Protein AF-A0AA41YXD6-F1 (afdb_monomer_lite)

Secondary structure (DSSP, 8-state):
-PPPPEE-SS-EEEE-S---EEEEEEEEEEETT--SS--S---TT--EEEEEEEEEEEEEEEEEEETTEEEEEEEEEETT----SEEEEEEPPP--S--TTGGGT-SHHHHHHIIIIIIHHHHHHHHH-S-EEEEEE--GGGGSTTSSTTSSSHHHHHHHHHHHHHHHHHT-HHHHHTT------TT---EEEEEE-GGGHHHHHHHHHHHGGGS-EEEEEETTTTTS-TT---SSTT----PPPPP--TTSEEEEEESSPPHHHHGGGS----TT--------SEEEE--HHHHHTT---TTS---HHHHHHHHHHHHHHHH----

Foldseek 3Di:
DDDDWDDDDFKTKDWDDDFDKDKDKAKFWDFPDDPQDDDDPDDPPGAIFIDIFIFIWTWTWMFMDGPNDTWIKIKTAAPPQQDLLEAEEEQEAADPDDCPCVNVCDDDPSVVCCVQPVVLLSSLCNRLHRHMYMYTDDHPQVLDLCPDQCSPPNLLSVLVVSLVVLVVCLPDVVSVVVDDRRDRDRSSHQAYAYEYADLSLSVQVSSCVRCVVVLRYAEYEYLAQPVQDPPDDAPDVPDDDNRDHRADHPNYQYEYEHQDPDVVVVCVPPDDPPPPPPDPRPPHPDYHHDHLVSCVNRPPDPPDPPPSRSVSSSHVSNNVSNHDPPD

Organism: NCBI:txid2949735

Structure (mmCIF, N/CA/C/O backbone):
data_AF-A0AA41YXD6-F1
#
_entry.id   AF-A0AA41YXD6-F1
#
loop_
_atom_site.group_PDB
_atom_site.id
_atom_site.type_symbol
_atom_site.label_atom_id
_atom_site.label_alt_id
_atom_site.label_comp_id
_atom_site.label_asym_id
_atom_site.label_entity_id
_atom_site.label_seq_id
_atom_site.pdbx_PDB_ins_code
_atom_site.Cartn_x
_atom_site.Cartn_y
_atom_site.Cartn_z
_atom_site.occupancy
_atom_site.B_iso_or_equiv
_atom_site.auth_seq_id
_atom_site.auth_comp_id
_atom_site.auth_asym_id
_atom_site.auth_atom_id
_atom_site.pdbx_PDB_model_num
ATOM 1 N N . MET A 1 1 ? -21.530 21.149 9.374 1.00 40.28 1 MET A N 1
ATOM 2 C CA . MET A 1 1 ? -21.467 20.020 10.323 1.00 40.28 1 MET A CA 1
ATOM 3 C C . MET A 1 1 ? -20.399 19.075 9.805 1.00 40.28 1 MET A C 1
ATOM 5 O O . MET A 1 1 ? -20.535 18.622 8.678 1.00 40.28 1 MET A O 1
ATOM 9 N N . GLY A 1 2 ? -19.282 18.912 10.521 1.00 53.84 2 GLY A N 1
ATOM 10 C CA . GLY A 1 2 ? -18.242 17.966 10.100 1.00 53.84 2 GLY A CA 1
ATOM 11 C C . GLY A 1 2 ? -18.781 16.546 10.223 1.00 53.84 2 GLY A C 1
ATOM 12 O O . GLY A 1 2 ? -19.492 16.273 11.184 1.00 53.84 2 GLY A O 1
ATOM 13 N N . ALA A 1 3 ? -18.495 15.675 9.254 1.00 73.81 3 ALA A N 1
ATOM 14 C CA . ALA A 1 3 ? -18.906 14.277 9.347 1.00 73.81 3 ALA A CA 1
ATOM 15 C C . ALA A 1 3 ? -18.381 13.663 10.660 1.00 73.81 3 ALA A C 1
ATOM 17 O O . ALA A 1 3 ? -17.253 13.962 11.076 1.00 73.81 3 ALA A O 1
ATOM 18 N N . GLU A 1 4 ? -19.218 12.866 11.322 1.00 89.06 4 GLU A N 1
ATOM 19 C CA . GLU A 1 4 ? -18.860 12.137 12.539 1.00 89.06 4 GLU A CA 1
ATOM 20 C C . GLU A 1 4 ? -17.881 10.999 12.219 1.00 89.06 4 GLU A C 1
ATOM 22 O O . GLU A 1 4 ? -17.819 10.509 11.086 1.00 89.06 4 GLU A O 1
ATOM 27 N N . PHE A 1 5 ? -17.092 10.596 13.215 1.00 94.00 5 PHE A N 1
ATOM 28 C CA . PHE A 1 5 ? -16.240 9.418 13.098 1.00 94.00 5 PHE A CA 1
ATOM 29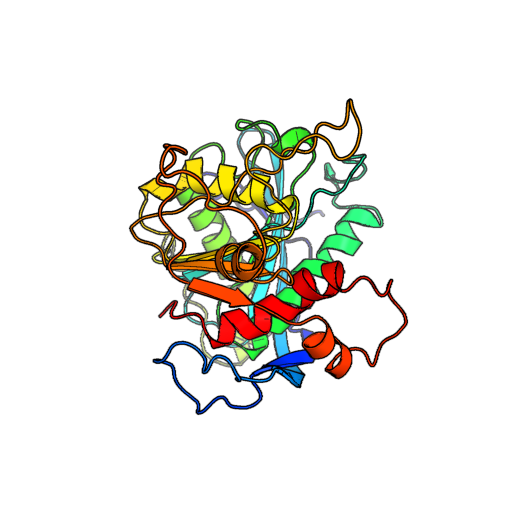 C C . PHE A 1 5 ? -17.095 8.150 13.119 1.00 94.00 5 PHE A C 1
ATOM 31 O O . PHE A 1 5 ? -18.044 8.029 13.888 1.00 94.00 5 PHE A O 1
ATOM 38 N N . THR A 1 6 ? -16.744 7.198 12.261 1.00 93.62 6 THR A N 1
ATOM 39 C CA . THR A 1 6 ? -17.270 5.836 12.306 1.00 93.62 6 THR A CA 1
ATOM 40 C C . THR A 1 6 ? -16.322 4.979 13.136 1.00 93.62 6 THR A C 1
ATOM 42 O O . THR A 1 6 ? -15.148 4.844 12.793 1.00 93.62 6 THR A O 1
ATOM 45 N N . GLU A 1 7 ? -16.834 4.396 14.215 1.00 95.44 7 GLU A N 1
ATOM 46 C CA . GLU A 1 7 ? -16.084 3.513 15.112 1.00 95.44 7 GLU A CA 1
ATOM 47 C C . GLU A 1 7 ? -15.967 2.093 14.529 1.00 95.44 7 GLU A C 1
ATOM 49 O O . GLU A 1 7 ? -16.954 1.516 14.057 1.00 95.44 7 GLU A O 1
ATOM 54 N N . LEU A 1 8 ? -14.760 1.523 14.570 1.00 93.94 8 LEU A N 1
ATOM 55 C CA . LEU A 1 8 ? -14.461 0.120 14.265 1.00 93.94 8 LEU A CA 1
ATOM 56 C C . LEU A 1 8 ? -13.868 -0.562 15.512 1.00 93.94 8 LEU A C 1
ATOM 58 O O . LEU A 1 8 ? -14.134 -0.129 16.629 1.00 93.94 8 LEU A O 1
ATOM 62 N N . GLU A 1 9 ? -13.153 -1.681 15.370 1.00 91.81 9 GLU A N 1
ATOM 63 C CA . GLU A 1 9 ? -12.659 -2.417 16.542 1.00 91.81 9 GLU A CA 1
ATOM 64 C C . GLU A 1 9 ? -11.466 -1.723 17.195 1.00 91.81 9 GLU A C 1
ATOM 66 O O . GLU A 1 9 ? -11.443 -1.555 18.413 1.00 91.81 9 GLU A O 1
ATOM 71 N N . VAL A 1 10 ? -10.456 -1.378 16.397 1.00 94.50 10 VAL A N 1
ATOM 72 C CA . VAL A 1 10 ? -9.172 -0.866 16.901 1.00 94.50 10 VAL A CA 1
ATOM 73 C C .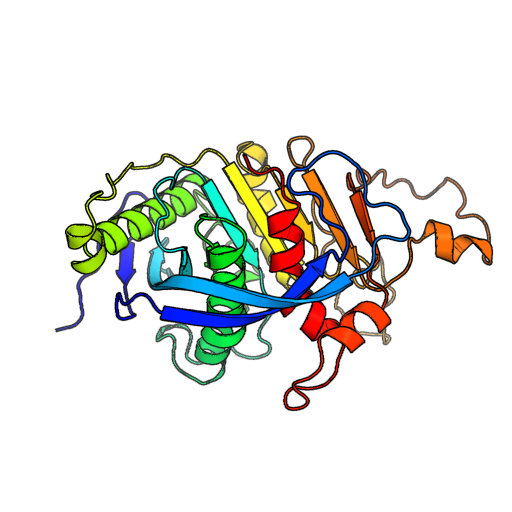 VAL A 1 10 ? -8.898 0.573 16.480 1.00 94.50 10 VAL A C 1
ATOM 75 O O . VAL A 1 10 ? -7.875 1.144 16.861 1.00 94.50 10 VAL A O 1
ATOM 78 N N . LEU A 1 11 ? -9.784 1.159 15.676 1.00 96.00 11 LEU A N 1
ATOM 79 C CA . LEU A 1 11 ? -9.705 2.544 15.234 1.00 96.00 11 LEU A CA 1
ATOM 80 C C . LEU A 1 11 ? -11.092 3.132 14.996 1.00 96.00 11 LEU A C 1
ATOM 82 O O . LEU A 1 11 ? -12.063 2.403 14.802 1.00 96.00 11 LEU A O 1
ATOM 86 N N . SER A 1 12 ? -11.155 4.453 14.903 1.00 96.12 12 SER A N 1
ATOM 87 C CA . SER A 1 12 ? -12.268 5.145 14.265 1.00 96.12 12 SER A CA 1
ATOM 88 C C . SER A 1 12 ? -11.784 5.916 13.052 1.00 96.12 12 SER A C 1
ATOM 90 O O . SER A 1 12 ? -10.609 6.283 12.961 1.00 96.12 12 SER A O 1
ATOM 92 N N . TYR A 1 13 ? -12.664 6.118 12.075 1.00 97.00 13 TYR A N 1
ATOM 93 C CA . TYR A 1 13 ? -12.282 6.780 10.837 1.00 97.00 13 TYR A CA 1
ATOM 94 C C . TYR A 1 13 ? -13.314 7.780 10.333 1.00 97.00 13 TYR A C 1
ATOM 96 O O . TYR A 1 13 ? -14.504 7.708 10.639 1.00 97.00 13 TYR A O 1
ATOM 104 N N . ARG A 1 14 ? -12.839 8.699 9.497 1.00 95.19 14 ARG A N 1
ATOM 105 C CA . ARG A 1 14 ? -13.666 9.611 8.720 1.00 95.19 14 ARG A CA 1
ATOM 106 C C . ARG A 1 14 ? -13.096 9.776 7.319 1.00 95.19 14 ARG A C 1
ATOM 108 O O . ARG A 1 14 ? -11.907 10.023 7.141 1.00 95.19 14 ARG A O 1
ATOM 115 N N . GLN A 1 15 ? -13.957 9.674 6.317 1.00 94.12 15 GLN A N 1
ATOM 116 C CA . GLN A 1 15 ? -13.597 9.907 4.923 1.00 94.12 15 GLN A CA 1
ATOM 117 C C . GLN A 1 15 ? -13.546 11.435 4.649 1.00 94.12 15 GLN A C 1
ATOM 119 O O . GLN A 1 15 ? -14.391 12.178 5.150 1.00 94.12 15 GLN A O 1
ATOM 124 N N . GLN A 1 16 ? -12.540 11.922 3.901 1.00 91.62 16 GLN A N 1
ATOM 125 C CA . GLN A 1 16 ? -12.319 13.349 3.586 1.00 91.62 16 GLN A CA 1
ATOM 126 C C . GLN A 1 16 ? -12.243 13.745 2.087 1.00 91.62 16 GLN A C 1
ATOM 128 O O . GLN A 1 16 ? -11.855 14.876 1.788 1.00 91.62 16 GLN A O 1
ATOM 133 N N . LEU A 1 17 ? -12.559 12.858 1.142 1.00 88.00 17 LEU A N 1
ATOM 134 C CA . LEU A 1 17 ? -12.602 13.124 -0.305 1.00 88.00 17 LEU A CA 1
ATOM 135 C C . LEU A 1 17 ? -13.967 12.772 -0.923 1.00 88.00 17 LEU A C 1
ATOM 137 O O . LEU A 1 17 ? -14.599 11.808 -0.510 1.00 88.00 17 LEU A O 1
ATOM 141 N N . PRO A 1 18 ? -14.411 13.465 -1.977 1.00 83.94 18 PRO A N 1
ATOM 142 C CA . PRO A 1 18 ? -15.583 13.029 -2.730 1.00 83.94 18 PRO A CA 1
ATOM 143 C C . PRO A 1 18 ? -15.431 11.603 -3.292 1.00 83.94 18 PRO A C 1
ATOM 145 O O . PRO A 1 18 ? -14.350 11.223 -3.741 1.00 83.94 18 PRO A O 1
ATOM 148 N N . LEU A 1 19 ? -16.521 10.831 -3.296 1.00 82.62 19 LEU A N 1
ATOM 149 C CA . LEU A 1 19 ? -16.573 9.482 -3.866 1.00 82.62 19 LEU A CA 1
ATOM 150 C C . LEU A 1 19 ? -16.970 9.559 -5.342 1.00 82.62 19 LEU A C 1
ATOM 152 O O . LEU A 1 19 ? -18.135 9.393 -5.685 1.00 82.62 19 LEU A O 1
ATOM 156 N N . PHE A 1 20 ? -16.004 9.858 -6.208 1.00 81.00 20 PHE A N 1
ATOM 157 C CA . PHE A 1 20 ? -16.211 9.821 -7.654 1.00 81.00 20 PHE A CA 1
ATOM 158 C C . PHE A 1 20 ? -15.123 8.980 -8.319 1.00 81.00 20 PHE A C 1
ATOM 160 O O . PHE A 1 20 ? -13.941 9.176 -8.010 1.00 81.00 20 PHE A O 1
ATOM 167 N N . PRO A 1 21 ? -15.488 8.064 -9.236 1.00 80.88 21 PRO A N 1
ATOM 168 C CA . PRO A 1 21 ? -14.513 7.419 -10.094 1.00 80.88 21 PRO A CA 1
ATOM 169 C C . PRO A 1 21 ? -13.777 8.470 -10.925 1.00 80.88 21 PRO A C 1
ATOM 171 O O . PRO A 1 21 ? -14.380 9.243 -11.670 1.00 80.88 21 PRO A O 1
ATOM 174 N N . GLU A 1 22 ? -12.458 8.492 -10.803 1.00 84.12 22 GLU A N 1
ATOM 175 C CA . GLU A 1 22 ? -11.597 9.274 -11.677 1.00 84.12 22 GLU A CA 1
ATOM 176 C C . GLU A 1 22 ? -11.077 8.355 -12.787 1.00 84.12 22 GLU A C 1
ATOM 178 O O . GLU A 1 22 ? -10.590 7.255 -12.516 1.00 84.12 22 GLU A O 1
ATOM 183 N N . ILE A 1 23 ? -11.200 8.798 -14.041 1.00 84.19 23 ILE A N 1
ATOM 184 C CA . ILE A 1 23 ? -10.643 8.107 -15.207 1.00 84.19 23 ILE A CA 1
ATOM 185 C C . ILE A 1 23 ? -9.234 8.637 -15.437 1.00 84.19 23 ILE A C 1
ATOM 187 O O . ILE A 1 23 ? -9.012 9.847 -15.508 1.00 84.19 23 ILE A O 1
ATOM 191 N N . PHE A 1 24 ? -8.284 7.725 -15.598 1.00 81.56 24 PHE A N 1
ATOM 192 C CA . PHE A 1 24 ? -6.885 8.055 -15.789 1.00 81.56 24 PHE A CA 1
ATOM 193 C C . PHE A 1 24 ? -6.364 7.521 -17.105 1.00 81.56 24 PHE A C 1
ATOM 195 O O . PHE A 1 24 ? -6.663 6.402 -17.521 1.00 81.56 24 PHE A O 1
ATOM 202 N N . ASN A 1 25 ? -5.501 8.332 -17.699 1.00 79.38 25 ASN A N 1
ATOM 203 C CA . ASN A 1 25 ? -4.620 7.957 -18.779 1.00 79.38 25 ASN A CA 1
ATOM 204 C C . ASN A 1 25 ? -3.232 8.490 -18.417 1.00 79.38 25 ASN A C 1
ATOM 206 O O . ASN A 1 25 ? -3.081 9.689 -18.178 1.00 79.38 25 ASN A O 1
ATOM 210 N N . PHE A 1 26 ? -2.242 7.612 -18.293 1.00 72.12 26 PHE A N 1
ATOM 211 C CA . PHE A 1 26 ? -0.887 8.032 -17.951 1.00 72.12 26 PHE A CA 1
ATOM 212 C C . PHE A 1 26 ? 0.160 7.167 -18.650 1.00 72.12 26 PHE A C 1
ATOM 214 O O . PHE A 1 26 ? -0.104 6.051 -19.105 1.00 72.12 26 PHE A O 1
ATOM 221 N N . GLN A 1 27 ? 1.366 7.720 -18.748 1.00 72.19 27 GLN A N 1
ATOM 222 C CA . GLN A 1 27 ? 2.507 7.029 -19.331 1.00 72.19 27 GLN A CA 1
ATOM 223 C C . GLN A 1 27 ? 2.980 5.924 -18.390 1.00 72.19 27 GLN A C 1
ATOM 225 O O . GLN A 1 27 ? 3.289 6.175 -17.226 1.00 72.19 27 GLN A O 1
ATOM 230 N N . ALA A 1 28 ? 3.055 4.705 -18.905 1.00 68.06 28 ALA A N 1
ATOM 231 C CA . ALA A 1 28 ? 3.474 3.540 -18.149 1.00 68.06 28 ALA A CA 1
ATOM 232 C C . ALA A 1 28 ? 4.648 2.838 -18.820 1.00 68.06 28 ALA A C 1
ATOM 234 O O . ALA A 1 28 ? 4.895 2.971 -20.022 1.00 68.06 28 ALA A O 1
ATOM 235 N N . VAL A 1 29 ? 5.348 2.044 -18.013 1.00 66.31 29 VAL A N 1
ATOM 236 C CA . VAL A 1 29 ? 6.321 1.083 -18.512 1.00 66.31 29 VAL A CA 1
ATOM 237 C C . VAL A 1 29 ? 5.625 -0.251 -18.715 1.00 66.31 29 VAL A C 1
ATOM 239 O O . VAL A 1 29 ? 5.171 -0.896 -17.765 1.00 66.31 29 VAL A O 1
ATOM 242 N N . LEU A 1 30 ? 5.548 -0.668 -19.972 1.00 65.56 30 LEU A N 1
ATOM 243 C CA . LEU A 1 30 ? 5.007 -1.958 -20.365 1.00 65.56 30 LEU A CA 1
ATOM 244 C C . LEU A 1 30 ? 6.174 -2.871 -20.736 1.00 65.56 30 LEU A C 1
ATOM 246 O O . LEU A 1 30 ? 7.097 -2.431 -21.430 1.00 65.56 30 LEU A O 1
ATOM 250 N N . PRO A 1 31 ? 6.182 -4.146 -20.327 1.00 60.81 31 PRO A N 1
ATOM 251 C CA . PRO A 1 31 ? 7.174 -5.056 -20.866 1.00 60.81 31 PRO A CA 1
ATOM 252 C C . PRO A 1 31 ? 6.877 -5.247 -22.362 1.00 60.81 31 PRO A C 1
ATOM 254 O O . PRO A 1 31 ? 5.743 -5.508 -22.760 1.00 60.81 31 PRO A O 1
ATOM 257 N N . SER A 1 32 ? 7.884 -5.089 -23.221 1.00 53.53 32 SER A N 1
ATOM 258 C CA . SER A 1 32 ? 7.703 -5.044 -24.680 1.00 53.53 32 SER A CA 1
ATOM 259 C C . SER A 1 32 ? 7.394 -6.410 -25.306 1.00 53.53 32 SER A C 1
ATOM 261 O O . SER A 1 32 ? 7.316 -6.520 -26.524 1.00 53.53 32 SER A O 1
ATOM 263 N N . SER A 1 33 ? 7.323 -7.467 -24.493 1.00 44.19 33 SER A N 1
ATOM 264 C CA . SER A 1 33 ? 7.261 -8.871 -24.919 1.00 44.19 33 SER A CA 1
ATOM 265 C C . SER A 1 33 ? 6.382 -9.739 -24.007 1.00 44.19 33 SER A C 1
ATOM 267 O O . SER A 1 33 ? 6.626 -10.934 -23.861 1.00 44.19 33 SER A O 1
ATOM 269 N N . VAL A 1 34 ? 5.350 -9.168 -23.375 1.00 41.12 34 VAL A N 1
ATOM 270 C CA . VAL A 1 34 ? 4.422 -9.970 -22.558 1.00 41.12 34 VAL A CA 1
ATOM 271 C C . VAL A 1 34 ? 3.490 -10.757 -23.475 1.00 41.12 34 VAL A C 1
ATOM 273 O O . VAL A 1 34 ? 2.520 -10.214 -23.999 1.00 41.12 34 VAL A O 1
ATOM 276 N N . ALA A 1 35 ? 3.753 -12.056 -23.628 1.00 33.84 35 ALA A N 1
ATOM 277 C CA . ALA A 1 35 ? 2.651 -12.994 -23.780 1.00 33.84 35 ALA A CA 1
ATOM 278 C C . ALA A 1 35 ? 1.793 -12.884 -22.506 1.00 33.84 35 ALA A C 1
ATOM 280 O O . ALA A 1 35 ? 2.354 -12.917 -21.404 1.00 33.84 35 ALA A O 1
ATOM 281 N N . PRO A 1 36 ? 0.468 -12.687 -22.621 1.00 31.09 36 PRO A N 1
ATOM 282 C CA . PRO A 1 36 ? -0.399 -12.613 -21.458 1.00 31.09 36 PRO A CA 1
ATOM 283 C C . PRO A 1 36 ? -0.247 -13.927 -20.688 1.00 31.09 36 PRO A C 1
ATOM 285 O O . PRO A 1 36 ? -0.290 -14.995 -21.288 1.00 31.09 36 PRO A O 1
ATOM 288 N N . PHE A 1 37 ? -0.069 -13.824 -19.373 1.00 28.66 37 PHE A N 1
ATOM 289 C CA . PHE A 1 37 ? 0.178 -14.908 -18.414 1.00 28.66 37 PHE A CA 1
ATOM 290 C C . PHE A 1 37 ? 1.645 -15.351 -18.244 1.00 28.66 37 PHE A C 1
ATOM 292 O O . PHE A 1 37 ? 2.214 -16.078 -19.043 1.00 28.66 37 PHE A O 1
ATOM 299 N N . LEU A 1 38 ? 2.208 -14.894 -17.115 1.00 43.22 38 LEU A N 1
ATOM 300 C CA . LEU A 1 38 ? 2.991 -15.611 -16.096 1.00 43.22 38 LEU A CA 1
ATOM 301 C C . LEU A 1 38 ? 3.780 -16.882 -16.495 1.00 43.22 38 LEU A C 1
ATOM 303 O O . LEU A 1 38 ? 3.286 -17.779 -17.155 1.00 43.22 38 LEU A O 1
ATOM 307 N N . VAL A 1 39 ? 4.923 -17.048 -15.813 1.00 34.06 39 VAL A N 1
ATOM 308 C CA . VAL A 1 39 ? 5.751 -18.270 -15.665 1.00 34.06 39 VAL A CA 1
ATOM 309 C C . VAL A 1 39 ? 6.975 -18.376 -16.588 1.00 34.06 39 VAL A C 1
ATOM 311 O O . VAL A 1 39 ? 7.203 -19.391 -17.226 1.00 34.06 39 VAL A O 1
ATOM 314 N N . SER A 1 40 ? 7.851 -17.375 -16.567 1.00 33.16 40 SER A N 1
ATOM 315 C CA . SER A 1 40 ? 9.300 -17.617 -16.660 1.00 33.16 40 SER A CA 1
ATOM 316 C C . SER A 1 40 ? 10.038 -16.376 -16.155 1.00 33.16 40 SER A C 1
ATOM 318 O O . SER A 1 40 ? 9.490 -15.279 -16.312 1.00 33.16 40 SER A O 1
ATOM 320 N N . PRO A 1 41 ? 11.225 -16.483 -15.521 1.00 39.53 41 PRO A N 1
ATOM 321 C CA . PRO A 1 41 ? 12.081 -15.313 -15.360 1.00 39.53 41 PRO A CA 1
ATOM 322 C C . PRO A 1 41 ? 12.204 -14.627 -16.718 1.00 39.53 41 PRO A C 1
ATOM 324 O O . PRO A 1 41 ? 12.293 -15.299 -17.749 1.00 39.53 41 PRO A O 1
ATOM 327 N N . PHE A 1 42 ? 12.142 -13.298 -16.707 1.00 48.84 42 PHE A N 1
ATOM 328 C CA . PHE A 1 42 ? 12.414 -12.495 -17.886 1.00 48.84 42 PHE A CA 1
ATOM 329 C C . PHE A 1 42 ? 13.599 -13.082 -18.640 1.00 48.84 42 PHE A C 1
ATOM 331 O O . PHE A 1 42 ? 14.627 -13.387 -18.029 1.00 48.84 42 PHE A O 1
ATOM 338 N N . SER A 1 43 ? 13.466 -13.223 -19.961 1.00 45.97 43 SER A N 1
ATOM 339 C CA . SER A 1 43 ? 14.673 -13.270 -20.778 1.00 45.97 43 SER A CA 1
ATOM 340 C C . SER A 1 43 ? 15.546 -12.089 -20.332 1.00 45.97 43 SER A C 1
ATOM 342 O O . SER A 1 43 ? 15.002 -10.986 -20.214 1.00 45.97 43 SER A O 1
ATOM 344 N N . PRO A 1 44 ? 16.847 -12.282 -20.058 1.00 47.31 44 PRO A N 1
ATOM 345 C CA . PRO A 1 44 ? 17.764 -11.189 -19.733 1.00 47.31 44 PRO A CA 1
ATOM 346 C C . PRO A 1 44 ? 17.689 -10.009 -20.722 1.00 47.31 44 PRO A C 1
ATOM 348 O O . PRO A 1 44 ? 18.021 -8.886 -20.359 1.00 47.31 44 PRO A O 1
ATOM 351 N N . ASP A 1 45 ? 17.170 -10.246 -21.933 1.00 50.91 45 ASP A N 1
ATOM 352 C CA . ASP A 1 45 ? 16.995 -9.256 -22.999 1.00 50.91 45 ASP A CA 1
ATOM 353 C C . ASP A 1 45 ? 15.563 -8.700 -23.134 1.00 50.91 45 ASP A C 1
ATOM 355 O O . ASP A 1 45 ? 15.241 -8.036 -24.127 1.00 50.91 45 ASP A O 1
ATOM 359 N N . ALA A 1 46 ? 14.664 -8.978 -22.184 1.00 52.47 46 ALA A N 1
ATOM 360 C CA . ALA A 1 46 ? 13.306 -8.448 -22.207 1.00 52.47 46 ALA A CA 1
ATOM 361 C C . ALA A 1 46 ? 13.341 -6.917 -22.109 1.00 52.47 46 ALA A C 1
ATOM 363 O O . ALA A 1 46 ? 13.742 -6.338 -21.100 1.00 52.47 46 ALA A O 1
ATOM 364 N N . LYS A 1 47 ? 12.919 -6.244 -23.181 1.00 59.88 47 LYS A N 1
ATOM 365 C CA . LYS A 1 47 ? 12.932 -4.781 -23.242 1.00 59.88 47 LYS A CA 1
ATOM 366 C C . LYS A 1 47 ? 11.674 -4.216 -22.595 1.00 59.88 47 LYS A C 1
ATOM 368 O O . LYS A 1 47 ? 10.607 -4.827 -22.604 1.00 59.88 47 LYS A O 1
ATOM 373 N N . LEU A 1 48 ? 11.800 -3.014 -22.050 1.00 65.06 48 LEU A N 1
ATOM 374 C CA . LEU A 1 48 ? 10.662 -2.206 -21.640 1.00 65.06 48 LEU A CA 1
ATOM 375 C C . LEU A 1 48 ? 10.295 -1.248 -22.782 1.00 65.06 48 LEU A C 1
ATOM 377 O O . LEU A 1 48 ? 11.158 -0.776 -23.535 1.00 65.06 48 LEU A O 1
ATOM 381 N N . ALA A 1 49 ? 9.003 -0.998 -22.939 1.00 65.50 49 ALA A N 1
ATOM 382 C CA . ALA A 1 49 ? 8.451 -0.039 -23.878 1.00 65.50 49 ALA A CA 1
ATOM 383 C C . ALA A 1 49 ? 7.610 0.989 -23.118 1.00 65.50 49 ALA A C 1
ATOM 385 O O . ALA A 1 49 ? 6.919 0.653 -22.154 1.00 65.50 49 ALA A O 1
ATOM 386 N N . GLY A 1 50 ? 7.670 2.243 -23.565 1.00 67.50 50 GLY A N 1
ATOM 387 C CA . GLY A 1 50 ? 6.679 3.232 -23.172 1.00 67.50 50 GLY A CA 1
ATOM 388 C C . GLY A 1 50 ? 5.320 2.834 -23.734 1.00 67.50 50 GLY A C 1
ATOM 389 O O . GLY A 1 50 ? 5.219 2.331 -24.855 1.00 67.50 50 GLY A O 1
ATOM 390 N N . GLY A 1 51 ? 4.280 3.036 -22.943 1.00 71.88 51 GLY A N 1
ATOM 391 C CA . GLY A 1 51 ? 2.914 2.792 -23.362 1.00 71.88 51 GLY A CA 1
ATOM 392 C C . GLY A 1 51 ? 1.936 3.626 -22.561 1.00 71.88 51 GLY A C 1
ATOM 393 O O . GLY A 1 51 ? 2.313 4.400 -21.682 1.00 71.88 51 GLY A O 1
ATOM 394 N N . VAL A 1 52 ? 0.660 3.444 -22.878 1.00 75.44 52 VAL A N 1
ATOM 395 C CA . VAL A 1 52 ? -0.428 4.128 -22.197 1.00 75.44 52 VAL A CA 1
ATOM 396 C C . VAL A 1 52 ? -1.192 3.141 -21.340 1.00 75.44 52 VAL A C 1
ATOM 398 O O . VAL A 1 52 ? -1.646 2.092 -21.792 1.00 75.44 52 VAL A O 1
ATOM 401 N N . ALA A 1 53 ? -1.334 3.531 -20.090 1.00 74.19 53 ALA A N 1
ATOM 402 C CA . ALA A 1 53 ? -2.138 2.884 -19.093 1.00 74.19 53 ALA A CA 1
ATOM 403 C C . ALA A 1 53 ? -3.488 3.585 -18.962 1.00 74.19 53 ALA A C 1
ATOM 405 O O . ALA A 1 53 ? -3.520 4.800 -18.764 1.00 74.19 53 ALA A O 1
ATOM 406 N N . THR A 1 54 ? -4.599 2.849 -19.028 1.00 81.25 54 THR A N 1
ATOM 407 C CA . THR A 1 54 ? -5.939 3.427 -18.851 1.00 81.25 54 THR A CA 1
ATOM 408 C C . THR A 1 54 ? -6.756 2.632 -17.856 1.00 81.25 54 THR A C 1
ATOM 410 O O . THR A 1 54 ? -6.923 1.425 -18.009 1.00 81.25 54 THR A O 1
ATOM 413 N N . GLY A 1 55 ? -7.287 3.315 -16.848 1.00 83.69 55 GLY A N 1
ATOM 414 C CA . GLY A 1 55 ? -8.138 2.712 -15.831 1.00 83.69 55 GLY A CA 1
ATOM 415 C C . GLY A 1 55 ? -8.934 3.761 -15.078 1.00 83.69 55 GLY A C 1
ATOM 416 O O . GLY A 1 55 ? -8.689 4.957 -15.216 1.00 83.69 55 GLY A O 1
ATOM 417 N N . ALA A 1 56 ? -9.873 3.295 -14.268 1.00 88.25 56 ALA A N 1
ATOM 418 C CA . ALA A 1 56 ? -10.657 4.132 -13.379 1.00 88.25 56 ALA A CA 1
ATOM 419 C C . ALA A 1 56 ? -10.525 3.638 -11.940 1.00 88.25 56 ALA A C 1
ATOM 421 O O . ALA A 1 56 ? -10.392 2.432 -11.695 1.00 88.25 56 ALA A O 1
ATOM 422 N N . MET A 1 57 ? -10.539 4.565 -10.988 1.00 91.06 57 MET A N 1
ATOM 423 C CA . MET A 1 57 ? -10.510 4.238 -9.565 1.00 91.06 57 MET A CA 1
ATOM 424 C C . MET A 1 57 ? -11.233 5.279 -8.723 1.00 91.06 57 MET A C 1
ATOM 426 O O . MET A 1 57 ? -11.316 6.449 -9.090 1.00 91.06 57 MET A O 1
ATOM 430 N N . ILE A 1 58 ? -11.678 4.846 -7.550 1.00 91.81 58 ILE A N 1
ATOM 431 C CA . ILE A 1 58 ? -12.176 5.716 -6.491 1.00 91.81 58 ILE A CA 1
ATOM 432 C C . ILE A 1 58 ? -11.018 5.995 -5.531 1.00 91.81 58 ILE A C 1
ATOM 434 O O . ILE A 1 58 ? -10.365 5.067 -5.041 1.00 91.81 58 ILE A O 1
ATOM 438 N N . LYS A 1 59 ? -10.760 7.277 -5.259 1.00 93.44 59 LYS A N 1
ATOM 439 C CA . LYS A 1 59 ? -9.782 7.706 -4.253 1.00 93.44 59 LYS A CA 1
ATOM 440 C C . LYS A 1 59 ? -10.481 7.970 -2.929 1.00 93.44 59 LYS A C 1
ATOM 442 O O . LYS A 1 59 ? -11.487 8.669 -2.866 1.00 93.44 59 LYS A O 1
ATOM 447 N N . LEU A 1 60 ? -9.894 7.469 -1.855 1.00 95.50 60 LEU A N 1
ATOM 448 C CA . LEU A 1 60 ? -10.310 7.731 -0.488 1.00 95.50 60 LEU A CA 1
ATOM 449 C C . LEU A 1 60 ? -9.160 8.381 0.269 1.00 95.50 60 LEU A C 1
ATOM 451 O O . LEU A 1 60 ? -7.998 8.004 0.105 1.00 95.50 60 LEU A O 1
ATOM 455 N N . ARG A 1 61 ? -9.507 9.313 1.155 1.00 96.50 61 ARG A N 1
ATOM 456 C CA . ARG A 1 61 ? -8.611 9.789 2.206 1.00 96.50 61 ARG A CA 1
ATOM 457 C C . ARG A 1 61 ? -9.293 9.560 3.538 1.00 96.50 61 ARG A C 1
ATOM 459 O O . ARG A 1 61 ? -10.318 10.178 3.815 1.00 96.50 61 ARG A O 1
ATOM 466 N N . LEU A 1 62 ? -8.730 8.657 4.323 1.00 97.19 62 LEU A N 1
ATOM 467 C CA . LEU A 1 62 ? -9.234 8.294 5.635 1.00 97.19 62 LEU A CA 1
ATOM 468 C C . LEU A 1 62 ? -8.411 9.029 6.690 1.00 97.19 62 LEU A C 1
ATOM 470 O O . LEU A 1 62 ? -7.198 8.836 6.785 1.00 97.19 62 LEU A O 1
ATOM 474 N N . GLU A 1 63 ? -9.083 9.868 7.466 1.00 97.44 63 GLU A N 1
ATOM 475 C CA . GLU A 1 63 ? -8.601 10.320 8.765 1.00 97.44 63 GLU A CA 1
ATOM 476 C C . GLU A 1 63 ? -8.881 9.210 9.773 1.00 97.44 63 GLU A C 1
ATOM 478 O O . GLU A 1 63 ? -10.019 8.762 9.881 1.00 97.44 63 GLU A O 1
ATOM 483 N N . ILE A 1 64 ? -7.861 8.756 10.490 1.00 97.06 64 ILE A N 1
ATOM 484 C CA . ILE A 1 64 ? -7.941 7.636 11.426 1.00 97.06 64 ILE A CA 1
ATOM 485 C C . ILE A 1 64 ? -7.577 8.138 12.819 1.00 97.06 64 ILE A C 1
ATOM 487 O O . ILE A 1 64 ? -6.518 8.738 12.991 1.00 97.06 64 ILE A O 1
ATOM 491 N N . GLN A 1 65 ? -8.411 7.860 13.819 1.00 96.62 65 GLN A N 1
ATOM 492 C CA . GLN A 1 65 ? -8.055 8.025 15.228 1.00 96.62 65 GLN A CA 1
ATOM 493 C C . GLN A 1 65 ? -7.749 6.655 15.826 1.00 96.62 65 GLN A C 1
ATOM 495 O O . GLN A 1 65 ? -8.559 5.731 15.743 1.00 96.62 65 GLN A O 1
ATOM 500 N N . LYS A 1 66 ? -6.559 6.521 16.411 1.00 95.50 66 LYS A N 1
ATOM 501 C CA . LYS A 1 66 ? -6.096 5.281 17.036 1.00 95.50 66 LYS A CA 1
ATOM 502 C C . LYS A 1 66 ? -5.063 5.581 18.116 1.00 95.50 66 LYS A C 1
ATOM 504 O O . LYS A 1 66 ? -4.188 6.417 17.913 1.00 95.50 66 LYS A O 1
ATOM 509 N N . ASP A 1 67 ? -5.167 4.909 19.261 1.00 93.62 67 ASP A N 1
ATOM 510 C CA . ASP A 1 67 ? -4.244 5.057 20.399 1.00 93.62 67 ASP A CA 1
ATOM 511 C C . ASP A 1 67 ? -4.024 6.522 20.838 1.00 93.62 67 ASP A C 1
ATOM 513 O O . ASP A 1 67 ? -2.922 6.929 21.204 1.00 93.62 67 ASP A O 1
ATOM 517 N N . GLY A 1 68 ? -5.076 7.346 20.760 1.00 91.31 68 GLY A N 1
ATOM 518 C CA . GLY A 1 68 ? -5.014 8.775 21.091 1.00 91.31 68 GLY A CA 1
ATOM 519 C C . GLY A 1 68 ? -4.265 9.645 20.071 1.00 91.31 68 GLY A C 1
ATOM 520 O O . GLY A 1 68 ? -3.982 10.808 20.362 1.00 91.31 68 GLY A O 1
ATOM 521 N N . ALA A 1 69 ? -3.942 9.113 18.891 1.00 91.88 69 ALA A N 1
ATOM 522 C CA . ALA A 1 69 ? -3.260 9.817 17.812 1.00 91.88 69 ALA A CA 1
ATOM 523 C C . ALA A 1 69 ? -4.077 9.816 16.511 1.00 91.88 69 ALA A C 1
ATOM 525 O O . ALA A 1 69 ? -4.873 8.915 16.245 1.00 91.88 69 ALA A O 1
ATOM 526 N N . THR A 1 70 ? -3.833 10.833 15.681 1.00 93.44 70 THR A N 1
ATOM 527 C CA . THR A 1 70 ? -4.420 10.957 14.344 1.00 93.44 70 THR A CA 1
ATOM 528 C C . THR A 1 70 ? -3.448 10.447 13.287 1.00 93.44 70 THR A C 1
ATOM 530 O O . THR A 1 70 ? -2.282 10.850 13.249 1.00 93.44 70 THR A O 1
ATOM 533 N N . PHE A 1 71 ? -3.949 9.610 12.388 1.00 95.62 71 PHE A N 1
ATOM 534 C CA . PHE A 1 71 ? -3.239 9.091 11.230 1.00 95.62 71 PHE A CA 1
ATOM 535 C C . PHE A 1 71 ? -4.014 9.376 9.948 1.00 95.62 71 PHE A C 1
ATOM 537 O O . PHE A 1 71 ? -5.226 9.582 9.976 1.00 95.62 71 PHE A O 1
ATOM 544 N N . TRP A 1 72 ? -3.314 9.349 8.818 1.00 96.12 72 TRP A N 1
ATOM 545 C CA . TRP A 1 72 ? -3.926 9.517 7.508 1.00 96.12 72 TRP A CA 1
ATOM 546 C C . TRP A 1 72 ? -3.570 8.353 6.594 1.00 96.12 72 TRP A C 1
ATOM 548 O O . TRP A 1 72 ? -2.411 7.945 6.502 1.00 96.12 72 TRP A O 1
ATOM 558 N N . VAL A 1 73 ? -4.570 7.842 5.881 1.00 97.56 73 VAL A N 1
ATOM 559 C CA . VAL A 1 73 ? -4.399 6.786 4.880 1.00 97.56 73 VAL A CA 1
ATOM 560 C C . VAL A 1 73 ? -5.065 7.208 3.581 1.00 97.56 73 VAL A C 1
ATOM 562 O O . VAL A 1 73 ? -6.248 7.546 3.551 1.00 97.56 73 VAL A O 1
ATOM 565 N N . GLY A 1 74 ? -4.300 7.173 2.497 1.00 97.25 74 GLY A N 1
ATOM 566 C CA . GLY A 1 74 ? -4.831 7.214 1.144 1.00 97.25 74 GLY A CA 1
ATOM 567 C C . GLY A 1 74 ? -5.203 5.806 0.698 1.00 97.25 74 GLY A C 1
ATOM 568 O O . GLY A 1 74 ? -4.432 4.875 0.926 1.00 97.25 74 GLY A O 1
ATOM 569 N N . ALA A 1 75 ? -6.348 5.642 0.045 1.00 97.25 75 ALA A N 1
ATOM 570 C CA . ALA A 1 75 ? -6.683 4.396 -0.632 1.00 97.25 75 ALA A CA 1
ATOM 571 C C . ALA A 1 75 ? -7.164 4.654 -2.059 1.00 97.25 75 ALA A C 1
ATOM 573 O O . ALA A 1 75 ? -7.877 5.617 -2.326 1.00 97.25 75 ALA A O 1
ATOM 574 N N . ALA A 1 76 ? -6.730 3.802 -2.975 1.00 94.50 76 ALA A N 1
ATOM 575 C CA . ALA A 1 76 ? -7.102 3.822 -4.376 1.00 94.50 76 ALA A CA 1
ATOM 576 C C . ALA A 1 76 ? -7.736 2.471 -4.699 1.00 94.50 76 ALA A C 1
ATOM 578 O O . ALA A 1 76 ? -7.074 1.433 -4.626 1.00 94.50 76 ALA A O 1
ATOM 579 N N . VAL A 1 77 ? -9.029 2.489 -5.010 1.00 93.81 77 VAL A N 1
ATOM 580 C CA . VAL A 1 77 ? -9.822 1.291 -5.291 1.00 93.81 77 VAL A CA 1
ATOM 581 C C . VAL A 1 77 ? -10.135 1.267 -6.783 1.00 93.81 77 VAL A C 1
ATOM 583 O O . VAL A 1 77 ? -10.931 2.090 -7.238 1.00 93.81 77 VAL A O 1
ATOM 586 N N . PRO A 1 78 ? -9.524 0.362 -7.566 1.00 91.00 78 PRO A N 1
ATOM 587 C CA . PRO A 1 78 ? -9.866 0.191 -8.972 1.00 91.00 78 PRO A CA 1
ATOM 588 C C . PRO A 1 78 ? -11.361 -0.052 -9.170 1.00 91.00 78 PRO A C 1
ATOM 590 O O . PRO A 1 78 ? -11.964 -0.846 -8.444 1.00 91.00 78 PRO A O 1
ATOM 593 N N . GLU A 1 79 ? -11.949 0.565 -10.190 1.00 87.44 79 GLU A N 1
ATOM 594 C CA . GLU A 1 79 ? -13.334 0.296 -10.575 1.00 87.44 79 GLU A CA 1
ATOM 595 C C . GLU A 1 79 ? -13.518 -1.197 -10.889 1.00 87.44 79 GLU A C 1
ATOM 597 O O . GLU A 1 79 ? -12.668 -1.809 -11.550 1.00 87.44 79 GLU A O 1
ATOM 602 N N . GLY A 1 80 ? -14.611 -1.784 -10.394 1.00 84.31 80 GLY A N 1
ATOM 603 C CA . GLY A 1 80 ? -14.901 -3.216 -10.512 1.00 84.31 80 GLY A CA 1
ATOM 604 C C . GLY A 1 80 ? -14.158 -4.106 -9.507 1.00 84.31 80 GLY A C 1
ATOM 605 O O . GLY A 1 80 ? -14.141 -5.323 -9.672 1.00 84.31 80 GLY A O 1
ATOM 606 N N . THR A 1 81 ? -13.516 -3.540 -8.479 1.00 87.56 81 THR A N 1
ATOM 607 C CA . THR A 1 81 ? -12.938 -4.342 -7.386 1.00 87.56 81 THR A CA 1
ATOM 608 C C . THR A 1 81 ? -14.050 -4.968 -6.545 1.00 87.56 81 THR A C 1
ATOM 610 O O . THR A 1 81 ? -14.781 -4.263 -5.856 1.00 87.56 81 THR A O 1
ATOM 613 N N . THR A 1 82 ? -14.145 -6.297 -6.574 1.00 85.69 82 THR A N 1
ATOM 614 C CA . THR A 1 82 ? -15.112 -7.085 -5.787 1.00 85.69 82 THR A CA 1
ATOM 615 C C . THR A 1 82 ? -14.457 -7.875 -4.653 1.00 85.69 82 THR A C 1
ATOM 617 O O . THR A 1 82 ? -15.119 -8.263 -3.692 1.00 85.69 82 THR A O 1
ATOM 620 N N . ASP A 1 83 ? -13.143 -8.091 -4.733 1.00 86.75 83 ASP A N 1
ATOM 621 C CA . ASP A 1 83 ? -12.367 -8.833 -3.747 1.00 86.75 83 ASP A CA 1
ATOM 622 C C . ASP A 1 83 ? -11.523 -7.893 -2.880 1.00 86.75 83 ASP A C 1
ATOM 624 O O . ASP A 1 83 ? -10.497 -7.365 -3.308 1.00 86.75 83 ASP A O 1
ATOM 628 N N . PHE A 1 84 ? -11.953 -7.735 -1.629 1.00 91.88 84 PHE A N 1
ATOM 629 C CA . PHE A 1 84 ? -11.264 -6.959 -0.597 1.00 91.88 84 PHE A CA 1
ATOM 630 C C . PHE A 1 84 ? -10.501 -7.840 0.401 1.00 91.88 84 PHE A C 1
ATOM 632 O O . PHE A 1 84 ? -9.985 -7.337 1.398 1.00 91.88 84 PHE A O 1
ATOM 639 N N . SER A 1 85 ? -10.376 -9.146 0.135 1.00 93.19 85 SER A N 1
ATOM 640 C CA . SER A 1 85 ? -9.553 -10.052 0.948 1.00 93.19 85 SER A CA 1
ATOM 641 C C . SER A 1 85 ? -8.052 -9.866 0.714 1.00 93.19 85 SER A C 1
ATOM 643 O O . SER A 1 85 ? -7.223 -10.545 1.323 1.00 93.19 85 SER A O 1
ATOM 645 N N . ARG A 1 86 ? -7.672 -8.939 -0.165 1.00 92.94 86 ARG A N 1
ATOM 646 C CA . ARG A 1 86 ? -6.288 -8.660 -0.521 1.00 92.94 86 ARG A CA 1
ATOM 647 C C . ARG A 1 86 ? -6.086 -7.195 -0.863 1.00 92.94 86 ARG A C 1
ATOM 649 O O . ARG A 1 86 ? -6.973 -6.538 -1.404 1.00 92.94 86 ARG A O 1
ATOM 656 N N . CYS A 1 87 ? -4.903 -6.693 -0.546 1.00 94.75 87 CYS A N 1
ATOM 657 C CA . CYS A 1 87 ? -4.521 -5.320 -0.834 1.00 94.75 87 CYS A CA 1
ATOM 658 C C . CYS A 1 87 ? -3.030 -5.206 -1.140 1.00 94.75 87 CYS A C 1
ATOM 660 O O . CYS A 1 87 ? -2.237 -6.123 -0.891 1.00 94.75 87 CYS A O 1
ATOM 662 N N . TYR A 1 88 ? -2.671 -4.046 -1.671 1.00 94.38 88 TYR A N 1
ATOM 663 C CA . TYR A 1 88 ? -1.298 -3.627 -1.845 1.00 94.38 88 TYR A CA 1
ATOM 664 C C . TYR A 1 88 ? -1.018 -2.403 -0.981 1.00 94.38 88 TYR A C 1
ATOM 666 O O . TYR A 1 88 ? -1.848 -1.500 -0.921 1.00 94.38 88 TYR A O 1
ATOM 674 N N . ILE A 1 89 ? 0.140 -2.343 -0.332 1.00 95.81 89 ILE A N 1
ATOM 675 C CA . ILE A 1 89 ? 0.551 -1.194 0.479 1.00 95.81 89 ILE A CA 1
ATOM 676 C C . ILE A 1 89 ? 1.830 -0.615 -0.102 1.00 95.81 89 ILE A C 1
ATOM 678 O O . ILE A 1 89 ? 2.795 -1.344 -0.327 1.00 95.81 89 ILE A O 1
ATOM 682 N N . TYR A 1 90 ? 1.850 0.693 -0.329 1.00 93.88 90 TYR A N 1
ATOM 683 C CA . TYR A 1 90 ? 3.030 1.389 -0.823 1.00 93.88 90 TYR A CA 1
ATOM 684 C C . TYR A 1 90 ? 3.570 2.377 0.210 1.00 93.88 90 TYR A C 1
ATOM 686 O O . TYR A 1 90 ? 2.852 3.265 0.673 1.00 93.88 90 TYR A O 1
ATOM 694 N N . PHE A 1 91 ? 4.856 2.240 0.527 1.00 92.69 91 PHE A N 1
ATOM 695 C CA . PHE A 1 91 ? 5.603 3.128 1.411 1.00 92.69 91 PHE A CA 1
ATOM 696 C C . PHE A 1 91 ? 6.472 4.078 0.583 1.00 92.69 91 PHE A C 1
ATOM 698 O O . PHE A 1 91 ? 7.467 3.674 -0.024 1.00 92.69 91 PHE A O 1
ATOM 705 N N . TYR A 1 92 ? 6.074 5.348 0.556 1.00 88.69 92 TYR A N 1
ATOM 706 C CA . TYR A 1 92 ? 6.769 6.405 -0.173 1.00 88.69 92 TYR A CA 1
ATOM 707 C C . TYR A 1 92 ? 7.961 6.967 0.637 1.00 88.69 92 TYR A C 1
ATOM 709 O O . TYR A 1 92 ? 8.063 6.702 1.838 1.00 88.69 92 TYR A O 1
ATOM 717 N N . PRO A 1 93 ? 8.874 7.728 0.004 1.00 84.50 93 PRO A N 1
ATOM 718 C CA . PRO A 1 93 ? 10.011 8.347 0.684 1.00 84.50 93 PRO A CA 1
ATOM 719 C C . PRO A 1 93 ? 9.598 9.390 1.732 1.00 84.50 93 PRO A C 1
ATOM 721 O O . PRO A 1 93 ? 8.672 10.165 1.520 1.00 84.50 93 PRO A O 1
ATOM 724 N N . ASP A 1 94 ? 10.340 9.471 2.832 1.00 79.81 94 ASP A N 1
ATOM 725 C CA . ASP A 1 94 ? 10.178 10.476 3.886 1.00 79.81 94 ASP A CA 1
ATOM 726 C C . ASP A 1 94 ? 10.056 11.903 3.329 1.00 79.81 94 ASP A C 1
ATOM 728 O O . ASP A 1 94 ? 10.901 12.378 2.565 1.00 79.81 94 ASP A O 1
ATOM 732 N N . THR A 1 95 ? 9.036 12.632 3.782 1.00 65.25 95 THR A N 1
ATOM 733 C CA . THR A 1 95 ? 8.891 14.066 3.517 1.00 65.25 95 THR A CA 1
ATOM 734 C C . THR A 1 95 ? 9.655 14.876 4.557 1.00 65.25 95 THR A C 1
ATOM 736 O O . THR A 1 95 ? 9.101 15.294 5.571 1.00 65.25 95 THR A O 1
ATOM 739 N N . LEU A 1 96 ? 10.946 15.108 4.331 1.00 60.62 96 LEU A N 1
ATOM 740 C CA . LEU A 1 96 ? 11.736 16.020 5.169 1.00 60.62 96 LEU A CA 1
ATOM 741 C C . LEU A 1 96 ? 11.397 17.495 4.841 1.00 60.62 96 LEU A C 1
ATOM 743 O O . LEU A 1 96 ? 11.137 17.788 3.673 1.00 60.62 96 LEU A O 1
ATOM 747 N N . PRO A 1 97 ? 11.432 18.455 5.802 1.00 55.94 97 PRO A N 1
ATOM 748 C CA . PRO A 1 97 ? 11.848 18.339 7.205 1.00 55.94 97 PRO A CA 1
ATOM 749 C C . PRO A 1 97 ? 10.738 18.591 8.255 1.00 55.94 97 PRO A C 1
ATOM 751 O O . PRO A 1 97 ? 11.049 18.598 9.444 1.00 55.94 97 PRO A O 1
ATOM 754 N N . SER A 1 98 ? 9.470 18.825 7.880 1.00 70.00 98 SER A N 1
ATOM 755 C CA . SER A 1 98 ? 8.426 19.197 8.858 1.00 70.00 98 SER A CA 1
ATOM 756 C C . SER A 1 98 ? 7.083 18.507 8.633 1.00 70.00 98 SER A C 1
ATOM 758 O O . SER A 1 98 ? 6.575 18.507 7.514 1.00 70.00 98 SER A O 1
ATOM 760 N N . ASP A 1 99 ? 6.450 18.076 9.728 1.00 84.88 99 ASP A N 1
ATOM 761 C CA . ASP A 1 99 ? 5.090 17.515 9.752 1.00 84.88 99 ASP A CA 1
ATOM 762 C C . ASP A 1 99 ? 3.986 18.600 9.729 1.00 84.88 99 ASP A C 1
ATOM 764 O O . ASP A 1 99 ? 2.839 18.371 10.127 1.00 84.88 99 ASP A O 1
ATOM 768 N N . GLY A 1 100 ? 4.331 19.821 9.305 1.00 87.19 100 GLY A N 1
ATOM 769 C CA . GLY A 1 100 ? 3.422 20.963 9.267 1.00 87.19 100 GLY A CA 1
ATOM 770 C C . GLY A 1 100 ? 2.152 20.648 8.475 1.00 87.19 100 GLY A C 1
ATOM 771 O O . GLY A 1 100 ? 2.208 20.100 7.376 1.00 87.19 100 GLY A O 1
ATOM 772 N N . GLY A 1 101 ? 0.992 20.967 9.051 1.00 88.00 101 GLY A N 1
ATOM 773 C CA . GLY A 1 101 ? -0.306 20.732 8.416 1.00 88.00 101 GLY A CA 1
ATOM 774 C C . GLY A 1 101 ? -0.770 19.272 8.383 1.00 88.00 101 GLY A C 1
ATOM 775 O O . GLY A 1 101 ? -1.862 19.025 7.880 1.00 88.00 101 GLY A O 1
ATOM 776 N N . TYR A 1 102 ? -0.020 18.315 8.951 1.00 90.50 102 TYR A N 1
ATOM 777 C CA . TYR A 1 102 ? -0.416 16.900 8.960 1.00 90.50 102 TYR A CA 1
ATOM 778 C C . TYR A 1 102 ? -1.756 16.670 9.665 1.00 90.50 102 TYR A C 1
ATOM 780 O O . TYR A 1 102 ? -2.628 15.999 9.126 1.00 90.50 102 TYR A O 1
ATOM 788 N N . LYS A 1 103 ? -1.970 17.277 10.844 1.00 90.00 103 LYS A N 1
ATOM 789 C CA . LYS A 1 103 ? -3.207 17.103 11.634 1.00 90.00 103 LYS A CA 1
ATOM 790 C C . LYS A 1 103 ? -4.475 17.428 10.836 1.00 90.00 103 LYS A C 1
ATOM 792 O O . LYS A 1 103 ? -5.498 16.789 11.030 1.00 90.00 103 LYS A O 1
ATOM 797 N N . THR A 1 104 ? -4.399 18.410 9.947 1.00 89.94 104 THR A N 1
ATOM 798 C CA . THR A 1 104 ? -5.507 18.880 9.105 1.00 89.94 104 THR A CA 1
ATOM 799 C C . THR A 1 104 ? -5.387 18.419 7.653 1.00 89.94 104 THR A C 1
ATOM 801 O O . THR A 1 104 ? -6.152 18.881 6.813 1.00 89.94 104 THR A O 1
ATOM 804 N N . PHE A 1 105 ? -4.408 17.561 7.344 1.00 90.75 105 PHE A N 1
ATOM 805 C CA . PHE A 1 105 ? -4.025 17.168 5.986 1.00 90.75 105 PHE A CA 1
ATOM 806 C C . PHE A 1 105 ? -3.947 18.359 5.013 1.00 90.75 105 PHE A C 1
ATOM 808 O O . PHE A 1 105 ? -4.463 18.341 3.897 1.00 90.75 105 PHE A O 1
ATOM 815 N N . SER A 1 106 ? -3.339 19.452 5.467 1.00 87.50 106 SER A N 1
ATOM 816 C CA . SER A 1 106 ? -3.314 20.730 4.756 1.00 87.50 106 SER A CA 1
ATOM 817 C C . SER A 1 106 ? -1.901 21.120 4.345 1.00 87.50 106 SER A C 1
ATOM 819 O O . SER A 1 106 ? -0.941 20.812 5.046 1.00 87.50 106 SER A O 1
ATOM 821 N N . GLY A 1 107 ? -1.779 21.883 3.262 1.00 82.38 107 GLY A N 1
ATOM 822 C CA . GLY A 1 107 ? -0.495 22.335 2.724 1.00 82.38 107 GLY A CA 1
ATOM 823 C C . GLY A 1 107 ? -0.063 21.556 1.479 1.00 82.38 107 GLY A C 1
ATOM 824 O O . GLY A 1 107 ? -0.611 20.500 1.149 1.00 82.38 107 GLY A O 1
ATOM 825 N N . GLY A 1 108 ? 0.918 22.108 0.760 1.00 79.69 108 GLY A N 1
ATOM 826 C CA . GLY A 1 108 ? 1.364 21.575 -0.533 1.00 79.69 108 GLY A CA 1
ATOM 827 C C . GLY A 1 108 ? 2.045 20.206 -0.447 1.00 79.69 108 GLY A C 1
ATOM 828 O O . GLY A 1 108 ? 1.965 19.431 -1.392 1.00 79.69 108 GLY A O 1
ATOM 829 N N . THR A 1 109 ? 2.665 19.872 0.689 1.00 84.56 109 THR A N 1
ATOM 830 C CA . THR A 1 109 ? 3.378 18.597 0.866 1.00 84.56 109 THR A CA 1
ATOM 831 C C . THR A 1 109 ? 2.425 17.403 0.849 1.00 84.56 109 THR A C 1
ATOM 833 O O . THR A 1 109 ? 2.589 16.507 0.027 1.00 84.56 109 THR A O 1
ATOM 836 N N . TRP A 1 110 ? 1.400 17.394 1.708 1.00 88.25 110 TRP A N 1
ATOM 837 C CA . TRP A 1 110 ? 0.481 16.254 1.851 1.00 88.25 110 TRP A CA 1
ATOM 838 C C . TRP A 1 110 ? -0.406 16.059 0.622 1.00 88.25 110 TRP A C 1
ATOM 840 O O . TRP A 1 110 ? -0.574 14.941 0.141 1.00 88.25 110 TRP A O 1
ATOM 850 N N . THR A 1 111 ? -0.902 17.158 0.050 1.00 85.06 111 THR A N 1
ATOM 851 C CA . THR A 1 111 ? -1.649 17.119 -1.218 1.00 85.06 111 THR A CA 1
ATOM 852 C C . THR A 1 111 ? -0.751 16.707 -2.389 1.00 85.06 111 THR A C 1
ATOM 854 O O . THR A 1 111 ? -1.178 15.962 -3.270 1.00 85.06 111 THR A O 1
ATOM 857 N N . GLY A 1 112 ? 0.524 17.107 -2.367 1.00 84.88 112 GLY A N 1
ATOM 858 C CA . GLY A 1 112 ? 1.546 16.633 -3.293 1.00 84.88 112 GLY A CA 1
ATOM 859 C C . GLY A 1 112 ? 1.787 15.128 -3.187 1.00 84.88 112 GLY A C 1
ATOM 860 O O . GLY A 1 112 ? 1.857 14.462 -4.214 1.00 84.88 112 GLY A O 1
ATOM 861 N N . LEU A 1 113 ? 1.857 14.567 -1.976 1.00 85.12 113 LEU A N 1
ATOM 862 C CA . LEU A 1 113 ? 1.976 13.119 -1.767 1.00 85.12 113 LEU A CA 1
ATOM 863 C C . LEU A 1 113 ? 0.758 12.354 -2.287 1.00 85.12 113 LEU A C 1
ATOM 865 O O . LEU A 1 113 ? 0.919 11.341 -2.967 1.00 85.12 113 LEU A O 1
ATOM 869 N N . GLU A 1 114 ? -0.447 12.850 -2.007 1.00 87.94 114 GLU A N 1
ATOM 870 C CA . GLU A 1 114 ? -1.689 12.272 -2.527 1.00 87.94 114 GLU A CA 1
ATOM 871 C C . GLU A 1 114 ? -1.672 12.240 -4.063 1.00 87.94 114 GLU A C 1
ATOM 873 O O . GLU A 1 114 ? -1.929 11.205 -4.674 1.00 87.94 114 GLU A O 1
ATOM 878 N N . LYS A 1 115 ? -1.264 13.332 -4.714 1.00 84.25 115 LYS A N 1
ATOM 879 C CA . LYS A 1 115 ? -1.138 13.383 -6.177 1.00 84.25 115 LYS A CA 1
ATOM 880 C C . LYS A 1 115 ? -0.020 12.471 -6.714 1.00 84.25 115 LYS A C 1
ATOM 882 O O . LYS A 1 115 ? -0.205 11.732 -7.684 1.00 84.25 115 LYS A O 1
ATOM 887 N N . ASN A 1 116 ? 1.160 12.525 -6.108 1.00 81.12 116 ASN A N 1
ATOM 888 C CA . ASN A 1 116 ? 2.359 11.880 -6.646 1.00 81.12 116 ASN A CA 1
ATOM 889 C C . ASN A 1 116 ? 2.376 10.373 -6.408 1.00 81.12 116 ASN A C 1
ATOM 891 O O . ASN A 1 116 ? 2.875 9.640 -7.255 1.00 81.12 116 ASN A O 1
ATOM 895 N N . TYR A 1 117 ? 1.834 9.915 -5.280 1.00 85.75 117 TYR A N 1
ATOM 896 C CA . TYR A 1 117 ? 1.864 8.507 -4.906 1.00 85.75 117 TYR A CA 1
ATOM 897 C C . TYR A 1 117 ? 0.477 7.896 -4.973 1.00 85.75 117 TYR A C 1
ATOM 899 O O . TYR A 1 117 ? 0.285 6.978 -5.758 1.00 85.75 117 TYR A O 1
ATOM 907 N N . LEU A 1 118 ? -0.521 8.413 -4.253 1.00 89.19 118 LEU A N 1
ATOM 908 C CA . LEU A 1 118 ? -1.840 7.776 -4.268 1.00 89.19 118 LEU A CA 1
ATOM 909 C C . LEU A 1 118 ? -2.477 7.804 -5.663 1.00 89.19 118 LEU A C 1
ATOM 911 O O . LEU A 1 118 ? -2.878 6.763 -6.172 1.00 89.19 118 LEU A O 1
ATOM 915 N N . GLN A 1 119 ? -2.550 8.975 -6.295 1.00 86.62 119 GLN A N 1
ATOM 916 C CA . GLN A 1 119 ? -3.194 9.110 -7.598 1.00 86.62 119 GLN A CA 1
ATOM 917 C C . GLN A 1 119 ? -2.390 8.403 -8.697 1.00 86.62 119 GLN A C 1
ATOM 919 O O . GLN A 1 119 ? -2.944 7.609 -9.453 1.00 86.62 119 GLN A O 1
ATOM 924 N N . SER A 1 120 ? -1.081 8.650 -8.773 1.00 81.50 120 SER A N 1
ATOM 925 C CA . SER A 1 120 ? -0.253 8.087 -9.848 1.00 81.50 120 SER A CA 1
ATOM 926 C C . SER A 1 120 ? -0.092 6.566 -9.733 1.00 81.50 120 SER A C 1
ATOM 928 O O . SER A 1 120 ? -0.184 5.859 -10.736 1.00 81.50 120 SER A O 1
ATOM 930 N N . LEU A 1 121 ? 0.122 6.034 -8.525 1.00 83.56 121 LEU A N 1
ATOM 931 C CA . LEU A 1 121 ? 0.248 4.587 -8.304 1.00 83.56 121 LEU A CA 1
ATOM 932 C C . LEU A 1 121 ? -1.112 3.894 -8.294 1.00 83.56 121 LEU A C 1
ATOM 934 O O . LEU A 1 121 ? -1.233 2.766 -8.764 1.00 83.56 121 LEU A O 1
ATOM 938 N N . GLY A 1 122 ? -2.146 4.565 -7.791 1.00 86.00 122 GLY A N 1
ATOM 939 C CA . GLY A 1 122 ? -3.512 4.063 -7.825 1.00 86.00 122 GLY A CA 1
ATOM 940 C C . GLY A 1 122 ? -4.003 3.876 -9.255 1.00 86.00 122 GLY A C 1
ATOM 941 O O . GLY A 1 122 ? -4.547 2.824 -9.575 1.00 86.00 122 GLY A O 1
ATOM 942 N N . ALA A 1 123 ? -3.722 4.834 -10.145 1.00 83.81 123 ALA A N 1
ATOM 943 C CA . ALA A 1 123 ? -4.016 4.699 -11.568 1.00 83.81 123 ALA A CA 1
ATOM 944 C C . ALA A 1 123 ? -3.273 3.498 -12.181 1.00 83.81 123 ALA A C 1
ATOM 946 O O . ALA A 1 123 ? -3.831 2.779 -13.013 1.00 83.81 123 ALA A O 1
ATOM 947 N N . GLN A 1 124 ? -2.045 3.225 -11.720 1.00 81.50 124 GLN A N 1
ATOM 948 C CA . GLN A 1 124 ? -1.303 2.037 -12.139 1.00 81.50 124 GLN A CA 1
ATOM 949 C C . GLN A 1 124 ? -1.908 0.737 -11.680 1.00 81.50 124 GLN A C 1
ATOM 951 O O . GLN A 1 124 ? -2.051 -0.188 -1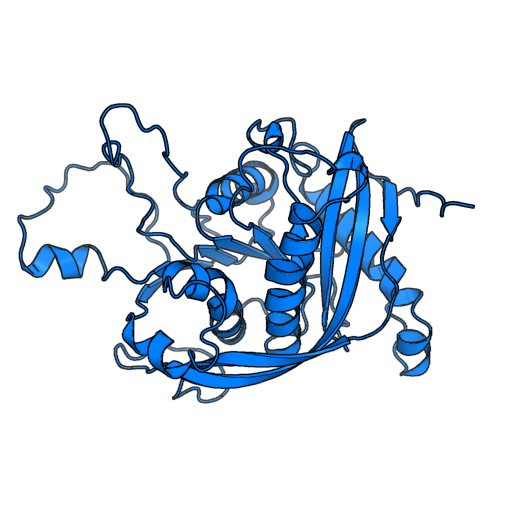2.478 1.00 81.50 124 GLN A O 1
ATOM 956 N N . MET A 1 125 ? -2.305 0.683 -10.418 1.00 82.94 125 MET A N 1
ATOM 957 C CA . MET A 1 125 ? -3.044 -0.451 -9.908 1.00 82.94 125 MET A CA 1
ATOM 958 C C . MET A 1 125 ? -4.323 -0.643 -10.728 1.00 82.94 125 MET A C 1
ATOM 960 O O . MET A 1 125 ? -4.549 -1.723 -11.254 1.00 82.94 125 MET A O 1
ATOM 964 N N . ALA A 1 126 ? -5.089 0.424 -10.960 1.00 84.25 126 ALA A N 1
ATOM 965 C CA . ALA A 1 126 ? -6.396 0.368 -11.606 1.00 84.25 126 ALA A CA 1
ATOM 966 C C . ALA A 1 126 ? -6.419 -0.286 -12.984 1.00 84.25 126 ALA A C 1
ATOM 968 O O . ALA A 1 126 ? -7.424 -0.909 -13.353 1.00 84.25 126 ALA A O 1
ATOM 969 N N . ALA A 1 127 ? -5.324 -0.154 -13.722 1.00 81.12 127 ALA A N 1
ATOM 970 C CA . ALA A 1 127 ? -5.222 -0.680 -15.067 1.00 81.12 127 ALA A CA 1
ATOM 971 C C . ALA A 1 127 ? -4.297 -1.897 -15.208 1.00 81.12 127 ALA A C 1
ATOM 973 O O . ALA A 1 127 ? -4.332 -2.553 -16.245 1.00 81.12 127 ALA A O 1
ATOM 974 N N . ALA A 1 128 ? -3.567 -2.277 -14.153 1.00 78.94 128 ALA A N 1
ATOM 975 C CA . ALA A 1 128 ? -2.843 -3.547 -14.097 1.00 78.94 128 ALA A CA 1
ATOM 976 C C . ALA A 1 128 ? -3.604 -4.646 -13.330 1.00 78.94 128 ALA A C 1
ATOM 978 O O . ALA A 1 128 ? -3.610 -5.803 -13.750 1.00 78.94 128 ALA A O 1
ATOM 979 N N . LYS A 1 129 ? -4.230 -4.319 -12.191 1.00 82.56 129 LYS A N 1
ATOM 980 C CA . LYS A 1 129 ? -4.836 -5.291 -11.269 1.00 82.56 129 LYS A CA 1
ATOM 981 C C . LYS A 1 129 ? -5.996 -4.683 -10.467 1.00 82.56 129 LYS A C 1
ATOM 983 O O . LYS A 1 129 ? -5.865 -3.649 -9.824 1.00 82.56 129 LYS A O 1
ATOM 988 N N . LYS A 1 130 ? -7.139 -5.376 -10.430 1.00 85.06 130 LYS A N 1
ATOM 989 C CA . LYS A 1 130 ? -8.308 -4.997 -9.611 1.00 85.06 130 LYS A CA 1
ATOM 990 C C . LYS A 1 130 ? -8.075 -5.328 -8.133 1.00 85.06 130 LYS A C 1
ATOM 992 O O . LYS A 1 130 ? -8.548 -6.341 -7.629 1.00 85.06 130 LYS A O 1
ATOM 997 N N . MET A 1 131 ? -7.249 -4.519 -7.479 1.00 89.25 131 MET A N 1
ATOM 998 C CA . MET A 1 131 ? -6.843 -4.674 -6.086 1.00 89.25 131 MET A CA 1
ATOM 999 C C . MET A 1 131 ? -6.694 -3.301 -5.442 1.00 89.25 131 MET A C 1
ATOM 1001 O O . MET A 1 131 ? -6.165 -2.378 -6.053 1.00 89.25 131 MET A O 1
ATOM 1005 N N . THR A 1 132 ? -7.133 -3.170 -4.195 1.00 94.12 132 THR A N 1
ATOM 1006 C CA . THR A 1 132 ? -7.003 -1.919 -3.446 1.00 94.12 132 THR A CA 1
ATOM 1007 C C . THR A 1 132 ? -5.539 -1.599 -3.161 1.00 94.12 132 THR A C 1
ATOM 1009 O O . THR A 1 132 ? -4.821 -2.424 -2.592 1.00 94.12 132 THR A O 1
ATOM 1012 N N . LEU A 1 133 ? -5.117 -0.381 -3.500 1.00 95.31 133 LEU A N 1
ATOM 1013 C CA . LEU A 1 133 ? -3.851 0.203 -3.067 1.00 95.31 133 LEU A CA 1
ATOM 1014 C C . LEU A 1 133 ? -4.079 1.057 -1.814 1.00 95.31 133 LEU A C 1
ATOM 1016 O O . LEU A 1 133 ? -4.971 1.899 -1.794 1.00 95.31 133 LEU A O 1
ATOM 1020 N N . ILE A 1 134 ? -3.232 0.885 -0.805 1.00 97.56 134 ILE A N 1
ATOM 1021 C CA . ILE A 1 134 ? -3.166 1.692 0.414 1.00 97.56 134 ILE A CA 1
ATOM 1022 C C . ILE A 1 134 ? -1.826 2.430 0.436 1.00 97.56 134 ILE A C 1
ATOM 1024 O O . ILE A 1 134 ? -0.765 1.839 0.237 1.00 97.56 134 ILE A O 1
ATOM 1028 N N . VAL A 1 135 ? -1.875 3.727 0.721 1.00 96.25 135 VAL A N 1
ATOM 1029 C CA . VAL A 1 135 ? -0.708 4.584 0.941 1.00 96.25 135 VAL A CA 1
ATOM 1030 C C . VAL A 1 135 ? -0.836 5.216 2.332 1.00 96.25 135 VAL A C 1
ATOM 1032 O O . VAL A 1 135 ? -1.594 6.175 2.501 1.00 96.25 135 VAL A O 1
ATOM 1035 N N . PRO A 1 136 ? -0.151 4.683 3.359 1.00 95.75 136 PRO A N 1
ATOM 1036 C CA . PRO A 1 136 ? -0.131 5.291 4.686 1.00 95.75 136 PRO A CA 1
ATOM 1037 C C . PRO A 1 136 ? 0.682 6.586 4.651 1.00 95.75 136 PRO A C 1
ATOM 1039 O O . PRO A 1 136 ? 1.856 6.545 4.294 1.00 95.75 136 PRO A O 1
ATOM 1042 N N . TYR A 1 137 ? 0.093 7.718 5.044 1.00 93.25 137 TYR A N 1
ATOM 1043 C CA . TYR A 1 137 ? 0.821 8.982 5.147 1.00 93.25 137 TYR A CA 1
ATOM 1044 C C . TYR A 1 137 ? 1.572 9.036 6.477 1.00 93.25 137 TYR A C 1
ATOM 1046 O O . TYR A 1 137 ? 0.975 9.090 7.550 1.00 93.25 137 TYR A O 1
ATOM 1054 N N . THR A 1 138 ? 2.896 8.981 6.408 1.00 90.25 138 THR A N 1
ATOM 1055 C CA . THR A 1 138 ? 3.789 8.872 7.560 1.00 90.25 138 THR A CA 1
ATOM 1056 C C . THR A 1 138 ? 4.431 10.213 7.897 1.00 90.25 138 THR A C 1
ATOM 1058 O O . THR A 1 138 ? 4.991 10.879 7.029 1.00 90.25 138 THR A O 1
ATOM 1061 N N . THR A 1 139 ? 4.385 10.582 9.176 1.00 88.31 139 THR A N 1
ATOM 1062 C CA . THR A 1 139 ? 5.104 11.733 9.746 1.00 88.31 139 THR A CA 1
ATOM 1063 C C . THR A 1 139 ? 6.539 11.374 10.110 1.00 88.31 139 THR A C 1
ATOM 1065 O O . THR A 1 139 ? 6.869 10.194 10.255 1.00 88.31 139 THR A O 1
ATOM 1068 N N . ASN A 1 140 ? 7.383 12.364 10.395 1.00 83.81 140 ASN A N 1
ATOM 1069 C CA . ASN A 1 140 ? 8.711 12.123 10.965 1.00 83.81 140 ASN A CA 1
ATOM 1070 C C . ASN A 1 140 ? 8.635 11.358 12.299 1.00 83.81 140 ASN A C 1
ATOM 1072 O O . ASN A 1 140 ? 9.493 10.523 12.589 1.00 83.81 140 ASN A O 1
ATOM 1076 N N . ALA A 1 141 ? 7.585 11.573 13.100 1.00 83.12 141 ALA A N 1
ATOM 1077 C CA . ALA A 1 141 ? 7.380 10.839 14.353 1.00 83.12 141 ALA A CA 1
ATOM 1078 C C . ALA A 1 141 ? 7.265 9.315 14.149 1.00 83.12 141 ALA A C 1
ATOM 1080 O O . ALA A 1 141 ? 7.685 8.549 15.020 1.00 83.12 141 ALA A O 1
ATOM 1081 N N . SER A 1 142 ? 6.793 8.863 12.981 1.00 83.56 142 SER A N 1
ATOM 1082 C CA . SER A 1 142 ? 6.699 7.435 12.637 1.00 83.56 142 SER A CA 1
ATOM 1083 C C . SER A 1 142 ? 8.057 6.724 12.554 1.00 83.56 142 SER A C 1
ATOM 1085 O O . SER A 1 142 ? 8.117 5.492 12.521 1.00 83.56 142 SER A O 1
ATOM 1087 N N . HIS A 1 143 ? 9.165 7.477 12.598 1.00 78.88 143 HIS A N 1
ATOM 1088 C CA . HIS A 1 143 ? 10.499 6.900 12.722 1.00 78.88 143 HIS A CA 1
ATOM 1089 C C . HIS A 1 143 ? 10.677 6.134 14.038 1.00 78.88 143 HIS A C 1
ATOM 1091 O O . HIS A 1 143 ? 11.485 5.202 14.114 1.00 78.88 143 HIS A O 1
ATOM 1097 N N . ASN A 1 144 ? 9.889 6.493 15.052 1.00 79.56 144 ASN A N 1
ATOM 1098 C CA . ASN A 1 144 ? 9.754 5.747 16.287 1.00 79.56 144 ASN A CA 1
ATOM 1099 C C . ASN A 1 144 ? 8.777 4.572 16.097 1.00 79.56 144 ASN A C 1
ATOM 1101 O O . ASN A 1 144 ? 7.621 4.750 15.709 1.00 79.56 144 ASN A O 1
ATOM 1105 N N . ALA A 1 145 ? 9.224 3.364 16.452 1.00 73.62 145 ALA A N 1
ATOM 1106 C CA . ALA A 1 145 ? 8.438 2.134 16.353 1.00 73.62 145 ALA A CA 1
ATOM 1107 C C . ALA A 1 145 ? 7.115 2.154 17.147 1.00 73.62 145 ALA A C 1
ATOM 1109 O O . ALA A 1 145 ? 6.247 1.333 16.876 1.00 73.62 145 ALA A O 1
ATOM 1110 N N . LYS A 1 146 ? 6.934 3.089 18.089 1.00 79.31 146 LYS A N 1
ATOM 1111 C CA . LYS A 1 146 ? 5.690 3.259 18.859 1.00 79.31 146 LYS A CA 1
ATOM 1112 C C . LYS A 1 146 ? 4.705 4.270 18.262 1.00 79.31 146 LYS A C 1
ATOM 1114 O O . LYS A 1 146 ? 3.554 4.288 18.671 1.00 79.31 146 LYS A O 1
ATOM 1119 N N . HIS A 1 147 ? 5.138 5.109 17.319 1.00 82.06 147 HIS A N 1
ATOM 1120 C CA . HIS A 1 147 ? 4.334 6.209 16.761 1.00 82.06 147 HIS A CA 1
ATOM 1121 C C . HIS A 1 147 ? 4.004 6.008 15.275 1.00 82.06 147 HIS A C 1
ATOM 1123 O O . HIS A 1 147 ? 3.852 6.968 14.524 1.00 82.06 147 HIS A O 1
ATOM 1129 N N . ASN A 1 148 ? 3.900 4.752 14.836 1.00 88.50 148 ASN A N 1
ATOM 1130 C CA . ASN A 1 148 ? 3.394 4.399 13.509 1.00 88.50 148 ASN A CA 1
ATOM 1131 C C . ASN A 1 148 ? 2.003 3.763 13.626 1.00 88.50 148 ASN A C 1
ATOM 1133 O O . ASN A 1 148 ? 1.703 3.106 14.620 1.00 88.50 148 ASN A O 1
ATOM 1137 N N . LEU A 1 149 ? 1.180 3.932 12.589 1.00 94.44 149 LEU A N 1
ATOM 1138 C CA . LEU A 1 149 ? -0.209 3.457 12.531 1.00 94.44 149 LEU A CA 1
ATOM 1139 C C . LEU A 1 149 ? -0.357 1.968 12.901 1.00 94.44 149 LEU A C 1
ATOM 1141 O O . LEU A 1 149 ? -1.301 1.584 13.587 1.00 94.44 149 LEU A O 1
ATOM 1145 N N . PHE A 1 150 ? 0.614 1.148 12.496 1.00 95.38 150 PHE A N 1
ATOM 1146 C CA . PHE A 1 150 ? 0.599 -0.306 12.659 1.00 95.38 150 PHE A CA 1
ATOM 1147 C C . PHE A 1 150 ? 1.385 -0.800 13.887 1.00 95.38 150 PHE A C 1
ATOM 1149 O O . PHE A 1 150 ? 1.652 -1.995 13.981 1.00 95.38 150 PHE A O 1
ATOM 1156 N N . ALA A 1 151 ? 1.795 0.090 14.801 1.00 93.38 151 ALA A N 1
ATOM 1157 C CA . ALA A 1 151 ? 2.658 -0.245 15.942 1.00 93.38 151 ALA A CA 1
ATOM 1158 C C . ALA A 1 151 ? 2.014 -1.233 16.923 1.00 93.38 151 ALA A C 1
ATOM 1160 O O . ALA A 1 151 ? 2.689 -2.082 17.498 1.00 93.38 151 ALA A O 1
ATOM 1161 N N . SER A 1 152 ? 0.707 -1.105 17.123 1.00 94.00 152 SER A N 1
ATOM 1162 C CA . SER A 1 152 ? -0.115 -1.964 17.973 1.00 94.00 152 SER A CA 1
ATOM 1163 C C . SER A 1 152 ? -1.242 -2.554 17.128 1.00 94.00 152 SER A C 1
ATOM 1165 O O . SER A 1 152 ? -1.812 -1.851 16.289 1.00 94.00 152 SER A O 1
ATOM 1167 N N . LEU A 1 153 ? -1.553 -3.837 17.353 1.00 94.94 153 LEU A N 1
ATOM 1168 C CA . LEU A 1 153 ? -2.647 -4.553 16.681 1.00 94.94 153 LEU A CA 1
ATOM 1169 C C . LEU A 1 153 ? -2.606 -4.371 15.151 1.00 94.94 153 LEU A C 1
ATOM 1171 O O . LEU A 1 153 ? -3.571 -3.936 14.525 1.00 94.94 153 LEU A O 1
ATOM 1175 N N . GLY A 1 154 ? -1.432 -4.586 14.543 1.00 95.38 154 GLY A N 1
ATOM 1176 C CA . GLY A 1 154 ? -1.184 -4.217 13.146 1.00 95.38 154 GLY A CA 1
ATOM 1177 C C . GLY A 1 154 ? -2.099 -4.938 12.148 1.00 95.38 154 GLY A C 1
ATOM 1178 O O . GLY A 1 154 ? -2.566 -4.321 11.188 1.00 95.38 154 GLY A O 1
ATOM 1179 N N . VAL A 1 155 ? -2.396 -6.220 12.389 1.00 96.12 155 VAL A N 1
ATOM 1180 C CA . VAL A 1 155 ? -3.289 -7.022 11.535 1.00 96.12 155 VAL A CA 1
ATOM 1181 C C . VAL A 1 155 ? -4.728 -6.522 11.639 1.00 96.12 155 VAL A C 1
ATOM 1183 O O . VAL A 1 155 ? -5.403 -6.356 10.623 1.00 96.12 155 VAL A O 1
ATOM 1186 N N . GLU A 1 156 ? -5.197 -6.259 12.852 1.00 96.69 156 GLU A N 1
ATOM 1187 C CA . GLU A 1 156 ? -6.528 -5.731 13.138 1.00 96.69 156 GLU A CA 1
ATOM 1188 C C . GLU A 1 156 ? -6.683 -4.330 12.541 1.00 96.69 156 GLU A C 1
ATOM 1190 O O . GLU A 1 156 ? -7.658 -4.060 11.849 1.00 96.69 156 GLU A O 1
ATOM 1195 N N . THR A 1 157 ? -5.660 -3.482 12.689 1.00 97.38 157 THR A N 1
ATOM 1196 C CA . THR A 1 157 ? -5.622 -2.125 12.122 1.00 97.38 157 THR A CA 1
ATOM 1197 C C . THR A 1 157 ? -5.803 -2.160 10.611 1.00 97.38 157 THR A C 1
ATOM 1199 O O . THR A 1 157 ? -6.606 -1.412 10.057 1.00 97.38 157 THR A O 1
ATOM 1202 N N . LEU A 1 158 ? -5.078 -3.042 9.919 1.00 97.25 158 LEU A N 1
ATOM 1203 C CA . LEU A 1 158 ? -5.189 -3.159 8.469 1.00 97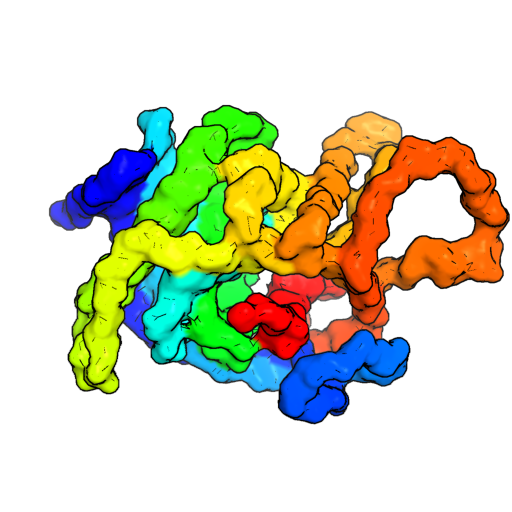.25 158 LEU A CA 1
ATOM 1204 C C . LEU A 1 158 ? -6.544 -3.736 8.031 1.00 97.25 158 LEU A C 1
ATOM 1206 O O . LEU A 1 158 ? -7.104 -3.292 7.029 1.00 97.25 158 LEU A O 1
ATOM 1210 N N . ASN A 1 159 ? -7.089 -4.692 8.784 1.00 96.94 159 ASN A N 1
ATOM 1211 C CA . ASN A 1 159 ? -8.433 -5.213 8.541 1.00 96.94 159 ASN A CA 1
ATOM 1212 C C . ASN A 1 159 ? -9.513 -4.137 8.720 1.00 96.94 159 ASN A C 1
ATOM 1214 O O . ASN A 1 159 ? -10.441 -4.072 7.910 1.00 96.94 159 ASN A O 1
ATOM 1218 N N . ASP A 1 160 ? -9.392 -3.283 9.734 1.00 97.50 160 ASP A N 1
ATOM 1219 C CA . ASP A 1 160 ? -10.312 -2.170 9.960 1.00 97.50 160 ASP A CA 1
ATOM 1220 C C . ASP A 1 160 ? -10.191 -1.118 8.853 1.00 97.50 160 ASP A C 1
ATOM 1222 O O . ASP A 1 160 ? -11.210 -0.674 8.332 1.00 97.50 160 ASP A O 1
ATOM 1226 N N . ILE A 1 161 ? -8.977 -0.804 8.383 1.00 97.88 161 ILE A N 1
ATOM 1227 C CA . ILE A 1 161 ? -8.776 0.056 7.202 1.00 97.88 161 ILE A CA 1
ATOM 1228 C C . ILE A 1 161 ? -9.474 -0.536 5.970 1.00 97.88 161 ILE A C 1
ATOM 1230 O O . ILE A 1 161 ? -10.217 0.164 5.286 1.00 97.88 161 ILE A O 1
ATOM 1234 N N . MET A 1 162 ? -9.290 -1.828 5.689 1.00 97.00 162 MET A N 1
ATOM 1235 C CA . MET A 1 162 ? -9.956 -2.491 4.559 1.00 97.00 162 MET A CA 1
ATOM 1236 C C . MET A 1 162 ? -11.478 -2.554 4.724 1.00 97.00 162 MET A C 1
ATOM 1238 O O . MET A 1 162 ? -12.209 -2.490 3.735 1.00 97.00 162 MET A O 1
ATOM 1242 N N . THR A 1 163 ? -11.969 -2.656 5.959 1.00 95.88 163 THR A N 1
ATOM 1243 C CA . THR A 1 163 ? -13.402 -2.601 6.272 1.00 95.88 163 THR A CA 1
ATOM 1244 C C . THR A 1 163 ? -13.955 -1.196 6.033 1.00 95.88 163 THR A C 1
ATOM 1246 O O . THR A 1 163 ? -14.979 -1.065 5.371 1.00 95.88 163 THR A O 1
ATOM 1249 N N . ALA A 1 164 ? -13.256 -0.150 6.484 1.00 96.06 164 ALA A N 1
ATOM 1250 C CA . ALA A 1 164 ? -13.606 1.246 6.225 1.00 96.06 164 ALA A CA 1
ATOM 1251 C C . ALA A 1 164 ? -13.680 1.532 4.720 1.00 96.06 164 ALA A C 1
ATOM 1253 O O . ALA A 1 164 ? -14.660 2.095 4.240 1.00 96.06 164 ALA A O 1
ATOM 1254 N N . ILE A 1 165 ? -12.687 1.068 3.955 1.00 95.44 165 ILE A N 1
ATOM 1255 C CA . ILE A 1 165 ? -12.675 1.189 2.492 1.00 95.44 165 ILE A CA 1
ATOM 1256 C C . ILE A 1 165 ? -13.916 0.520 1.888 1.00 95.44 165 ILE A C 1
ATOM 1258 O O . ILE A 1 165 ? -14.632 1.157 1.122 1.00 95.44 165 ILE A O 1
ATOM 1262 N N . GLN A 1 166 ? -14.214 -0.731 2.256 1.00 93.44 166 GLN A N 1
ATOM 1263 C CA . GLN A 1 166 ? -15.415 -1.426 1.775 1.00 93.44 166 GLN A CA 1
ATOM 1264 C C . GLN A 1 166 ? -16.698 -0.666 2.120 1.00 93.44 166 GLN A C 1
ATOM 1266 O O . GLN A 1 166 ? -17.576 -0.544 1.269 1.00 93.44 166 GLN A O 1
ATOM 1271 N N . MET A 1 167 ? -16.810 -0.149 3.346 1.00 92.38 167 MET A N 1
ATOM 1272 C CA . MET A 1 167 ? -17.975 0.613 3.793 1.00 92.38 167 MET A CA 1
ATOM 1273 C C . MET A 1 167 ? -18.184 1.878 2.958 1.00 92.38 167 MET A C 1
ATOM 1275 O O . MET A 1 167 ? -19.313 2.134 2.550 1.00 92.38 167 MET A O 1
ATOM 1279 N N . GLU A 1 168 ? -17.124 2.635 2.662 1.00 92.06 168 GLU A N 1
ATOM 1280 C CA . GLU A 1 168 ? -17.233 3.843 1.833 1.00 92.06 168 GLU A CA 1
ATOM 1281 C C . GLU A 1 168 ? -17.572 3.522 0.378 1.00 92.06 168 GLU A C 1
ATOM 1283 O O . GLU A 1 168 ? -18.454 4.152 -0.196 1.00 92.06 168 GLU A O 1
ATOM 1288 N N . ILE A 1 169 ? -16.950 2.497 -0.208 1.00 88.94 169 ILE A N 1
ATOM 1289 C CA . ILE A 1 169 ? -17.270 2.079 -1.581 1.00 88.94 169 ILE A CA 1
ATOM 1290 C C . ILE A 1 169 ? -18.712 1.562 -1.680 1.00 88.94 169 ILE A C 1
ATOM 1292 O O . ILE A 1 169 ? -19.404 1.846 -2.651 1.00 88.94 169 ILE A O 1
ATOM 1296 N N . SER A 1 170 ? -19.210 0.870 -0.651 1.00 85.88 170 SER A N 1
ATOM 1297 C CA . SER A 1 170 ? -20.601 0.387 -0.606 1.00 85.88 170 SER A CA 1
ATOM 1298 C C . SER A 1 170 ? -21.631 1.516 -0.488 1.00 85.88 170 SER A C 1
ATOM 1300 O O . SER A 1 170 ? -22.815 1.289 -0.723 1.00 85.88 170 SER A O 1
ATOM 1302 N N . ARG A 1 171 ? -21.205 2.722 -0.089 1.00 83.31 171 ARG A N 1
ATOM 1303 C CA . ARG A 1 171 ? -22.056 3.918 -0.013 1.00 83.31 171 ARG A CA 1
ATOM 1304 C C . ARG A 1 171 ? -22.104 4.693 -1.331 1.00 83.31 171 ARG A C 1
ATOM 1306 O O . ARG A 1 171 ? -22.939 5.587 -1.441 1.00 83.31 171 ARG A O 1
ATOM 1313 N N . ASP A 1 172 ? -21.241 4.382 -2.301 1.00 74.06 172 ASP A N 1
ATOM 1314 C CA . ASP A 1 172 ? -21.199 5.079 -3.588 1.00 74.06 172 ASP A CA 1
ATOM 1315 C C . ASP A 1 172 ? -22.470 4.775 -4.413 1.00 74.06 172 ASP A C 1
ATOM 1317 O O . ASP A 1 172 ? -22.696 3.624 -4.806 1.00 74.06 172 ASP A O 1
ATOM 1321 N N . PRO A 1 173 ? -23.307 5.788 -4.716 1.00 66.69 173 PRO A N 1
ATOM 1322 C CA . PRO A 1 173 ? -24.511 5.612 -5.523 1.00 66.69 173 PRO A CA 1
ATOM 1323 C C . PRO A 1 173 ? -24.235 5.046 -6.922 1.00 66.69 173 PRO A C 1
ATOM 1325 O O . PRO A 1 173 ? -25.094 4.357 -7.472 1.00 66.69 173 PRO A O 1
ATOM 1328 N N . ILE A 1 174 ? -23.057 5.312 -7.500 1.00 64.25 174 ILE A N 1
ATOM 1329 C CA . ILE A 1 174 ? -22.667 4.793 -8.819 1.00 64.25 174 ILE A CA 1
ATOM 1330 C C . ILE A 1 174 ? -22.345 3.300 -8.714 1.00 64.25 174 ILE A C 1
ATOM 1332 O O . ILE A 1 174 ? -22.867 2.510 -9.501 1.00 64.25 174 ILE A O 1
ATOM 1336 N N . ALA A 1 175 ? -21.573 2.890 -7.703 1.00 58.09 175 ALA A N 1
ATOM 1337 C CA . ALA A 1 175 ? -21.321 1.473 -7.427 1.00 58.09 175 ALA A CA 1
ATOM 1338 C C . ALA A 1 175 ? -22.631 0.700 -7.172 1.00 58.09 175 ALA A C 1
ATOM 1340 O O . ALA A 1 175 ? -22.802 -0.422 -7.648 1.00 58.09 175 ALA A O 1
ATOM 1341 N N . MET A 1 176 ? -23.595 1.334 -6.497 1.00 54.94 176 MET A N 1
ATOM 1342 C CA . MET A 1 176 ? -24.934 0.780 -6.270 1.00 54.94 176 MET A CA 1
ATOM 1343 C C . MET A 1 176 ? -25.777 0.671 -7.554 1.00 54.94 176 MET A C 1
ATOM 1345 O O . MET A 1 176 ? -26.614 -0.225 -7.653 1.00 54.94 176 MET A O 1
ATOM 1349 N N . ALA A 1 177 ? -25.563 1.546 -8.542 1.00 55.34 177 ALA A N 1
ATOM 1350 C CA . ALA A 1 177 ? -26.316 1.564 -9.798 1.00 55.34 177 ALA A CA 1
ATOM 1351 C C . ALA A 1 177 ? -25.815 0.546 -10.843 1.00 55.34 177 ALA A C 1
ATOM 1353 O O . ALA A 1 177 ? -26.602 0.104 -11.678 1.00 55.34 177 ALA A O 1
ATOM 1354 N N . VAL A 1 178 ? -24.532 0.158 -10.803 1.00 55.91 178 VAL A N 1
ATOM 1355 C CA . VAL A 1 178 ? -23.901 -0.735 -11.806 1.00 55.91 178 VAL A CA 1
ATOM 1356 C C . VAL A 1 178 ? -24.020 -2.233 -11.450 1.00 55.91 178 VAL A C 1
ATOM 1358 O O . VAL A 1 178 ? -23.696 -3.093 -12.265 1.00 55.91 178 VAL A O 1
ATOM 1361 N N . GLY A 1 179 ? -24.612 -2.578 -10.301 1.00 45.53 179 GLY A N 1
ATOM 1362 C CA . GLY A 1 179 ? -25.268 -3.884 -10.131 1.00 45.53 179 GLY A CA 1
ATOM 1363 C C . GLY A 1 179 ? -24.531 -4.972 -9.346 1.00 45.53 179 GLY A C 1
ATOM 1364 O O . GLY A 1 179 ? -25.005 -6.104 -9.330 1.00 45.53 179 GLY A O 1
ATOM 1365 N N . GLU A 1 180 ? -23.465 -4.663 -8.607 1.00 58.50 180 GLU A N 1
ATOM 1366 C CA . GLU A 1 180 ? -23.001 -5.533 -7.515 1.00 58.50 180 GLU A CA 1
ATOM 1367 C C . GLU A 1 180 ? -22.731 -4.695 -6.268 1.00 58.50 180 GLU A C 1
ATOM 1369 O O . GLU A 1 180 ? -21.701 -4.037 -6.142 1.00 58.50 180 GLU A O 1
ATOM 1374 N N . ALA A 1 181 ? -23.671 -4.721 -5.319 1.00 63.12 181 ALA A N 1
ATOM 1375 C CA . ALA A 1 181 ? -23.432 -4.149 -4.003 1.00 63.12 181 ALA A CA 1
ATOM 1376 C C . ALA A 1 181 ? -22.218 -4.850 -3.377 1.00 63.12 181 ALA A C 1
ATOM 1378 O O . ALA A 1 181 ? -22.243 -6.066 -3.147 1.00 63.12 181 ALA A O 1
ATOM 1379 N N . VAL A 1 182 ? -21.162 -4.086 -3.088 1.00 71.50 182 VAL A N 1
ATOM 1380 C CA . VAL A 1 182 ? -20.011 -4.591 -2.339 1.00 71.50 182 VAL A CA 1
ATOM 1381 C C . VAL A 1 182 ? -20.523 -5.065 -0.980 1.00 71.50 182 VAL A C 1
ATOM 1383 O O . VAL A 1 182 ? -20.988 -4.287 -0.150 1.00 71.50 182 VAL A O 1
ATOM 1386 N N . LYS A 1 183 ? -20.494 -6.379 -0.746 1.00 78.88 183 LYS A N 1
ATOM 1387 C CA . LYS A 1 183 ? -20.844 -6.929 0.564 1.00 78.88 183 LYS A CA 1
ATOM 1388 C C . LYS A 1 183 ? -19.685 -6.652 1.506 1.00 78.88 183 LYS A C 1
ATOM 1390 O O . LYS A 1 183 ? -18.620 -7.237 1.336 1.00 78.88 183 LYS A O 1
ATOM 1395 N N . VAL A 1 184 ? -19.908 -5.802 2.508 1.00 83.19 184 VAL A N 1
ATOM 1396 C CA . VAL A 1 184 ? -18.908 -5.517 3.543 1.00 83.19 184 VAL A CA 1
ATOM 1397 C C . VAL A 1 184 ? -18.571 -6.809 4.288 1.00 83.19 184 VAL A C 1
ATOM 1399 O O . VAL A 1 184 ? -19.370 -7.326 5.071 1.00 83.19 184 VAL A O 1
ATOM 1402 N N . GLN A 1 185 ? -17.370 -7.327 4.050 1.00 81.88 185 GLN A N 1
ATOM 1403 C CA . GLN A 1 185 ? -16.816 -8.472 4.758 1.00 81.88 185 GLN A CA 1
ATOM 1404 C C . GLN A 1 185 ? -15.809 -7.963 5.780 1.00 81.88 185 GLN A C 1
ATOM 1406 O O . GLN A 1 185 ? -14.691 -7.566 5.441 1.00 81.88 185 GLN A O 1
ATOM 1411 N N . LYS A 1 186 ? -16.217 -7.971 7.051 1.00 82.25 186 LYS A N 1
ATOM 1412 C CA . LYS A 1 186 ? -15.332 -7.586 8.150 1.00 82.25 186 LYS A CA 1
ATOM 1413 C C . LYS A 1 186 ? -14.185 -8.590 8.259 1.00 82.25 186 LYS A C 1
ATOM 1415 O O . LYS A 1 186 ? -14.417 -9.797 8.288 1.00 82.25 186 LYS A O 1
ATOM 1420 N N . ARG A 1 187 ? -12.964 -8.065 8.358 1.00 77.19 187 ARG A N 1
ATOM 1421 C CA . ARG A 1 187 ? -11.726 -8.818 8.628 1.00 77.19 187 ARG A CA 1
ATOM 1422 C C . ARG A 1 187 ? -11.449 -9.996 7.690 1.00 77.19 187 ARG A C 1
ATOM 1424 O O . ARG A 1 187 ? -11.080 -11.084 8.124 1.00 77.19 187 ARG A O 1
ATOM 1431 N N . SER A 1 188 ? -11.637 -9.784 6.395 1.00 87.25 188 SER A N 1
ATOM 1432 C CA . SER A 1 188 ? -11.460 -10.827 5.383 1.00 87.25 188 SER A CA 1
ATOM 1433 C C . SER A 1 188 ? -10.045 -10.901 4.802 1.00 87.25 188 SER A C 1
ATOM 1435 O O . SER A 1 188 ? -9.845 -11.637 3.837 1.00 87.25 188 SER A O 1
ATOM 1437 N N . LEU A 1 189 ? -9.061 -10.165 5.341 1.00 93.12 189 LEU A N 1
ATOM 1438 C CA . LEU A 1 189 ? -7.730 -10.065 4.739 1.00 93.12 189 LEU A CA 1
ATOM 1439 C C . LEU A 1 189 ? -6.966 -11.398 4.790 1.00 93.12 189 LEU A C 1
ATOM 1441 O O . LEU A 1 189 ? -6.767 -11.989 5.848 1.00 93.12 189 LEU A O 1
ATOM 1445 N N . LYS A 1 190 ? -6.503 -11.848 3.624 1.00 94.31 190 LYS A N 1
ATOM 1446 C CA . LYS A 1 190 ? -5.806 -13.123 3.387 1.00 94.31 190 LYS A CA 1
ATOM 1447 C C . LYS A 1 190 ? -4.411 -12.943 2.795 1.00 94.31 190 LYS A C 1
ATOM 1449 O O . LYS A 1 190 ? -3.549 -13.804 2.989 1.00 94.31 190 LYS A O 1
ATOM 1454 N N . ALA A 1 191 ? -4.191 -11.864 2.044 1.00 94.19 191 ALA A N 1
ATOM 1455 C CA . ALA A 1 191 ? -2.929 -11.616 1.361 1.00 94.19 191 ALA A CA 1
ATOM 1456 C C . ALA A 1 191 ? -2.619 -10.122 1.234 1.00 94.19 191 ALA A C 1
ATOM 1458 O O . ALA A 1 191 ? -3.489 -9.314 0.917 1.00 94.19 191 ALA A O 1
ATOM 1459 N N . ILE A 1 192 ? -1.353 -9.775 1.443 1.00 94.00 192 ILE A N 1
ATOM 1460 C CA . ILE A 1 192 ? -0.840 -8.412 1.340 1.00 94.00 192 ILE A CA 1
ATOM 1461 C C . ILE A 1 192 ? 0.388 -8.430 0.434 1.00 94.00 192 ILE A C 1
ATOM 1463 O O . ILE A 1 192 ? 1.318 -9.219 0.644 1.00 94.00 192 ILE A O 1
ATOM 1467 N N . GLY A 1 193 ? 0.391 -7.546 -0.555 1.00 93.25 193 GLY A N 1
ATOM 1468 C CA . GLY A 1 193 ? 1.614 -7.102 -1.209 1.00 93.25 193 GLY A CA 1
ATOM 1469 C C . GLY A 1 193 ? 2.101 -5.806 -0.579 1.00 93.25 193 GLY A C 1
ATOM 1470 O O . GLY A 1 193 ? 1.295 -4.930 -0.271 1.00 93.25 193 GLY A O 1
ATOM 1471 N N . VAL A 1 194 ? 3.405 -5.671 -0.371 1.00 93.56 194 VAL A N 1
ATOM 1472 C CA . VAL A 1 194 ? 3.999 -4.415 0.089 1.00 93.56 194 VAL A CA 1
ATOM 1473 C C . VAL A 1 194 ? 5.100 -3.977 -0.858 1.00 93.56 194 VAL A C 1
ATOM 1475 O O . VAL A 1 194 ? 5.880 -4.802 -1.332 1.00 93.56 194 VAL A O 1
ATOM 1478 N N . ALA A 1 195 ? 5.191 -2.675 -1.101 1.00 91.94 195 ALA A N 1
ATOM 1479 C CA . ALA A 1 195 ? 6.331 -2.099 -1.784 1.00 91.94 195 ALA A CA 1
ATOM 1480 C C . ALA A 1 195 ? 6.840 -0.831 -1.116 1.00 91.94 195 ALA A C 1
ATOM 1482 O O . ALA A 1 195 ? 6.091 -0.121 -0.445 1.00 91.94 195 ALA A O 1
ATOM 1483 N N . SER A 1 196 ? 8.113 -0.531 -1.338 1.00 90.44 196 SER A N 1
ATOM 1484 C CA . SER A 1 196 ? 8.732 0.721 -0.921 1.00 90.44 196 SER A CA 1
ATOM 1485 C C . SER A 1 196 ? 9.593 1.327 -2.011 1.00 90.44 196 SER A C 1
ATOM 1487 O O . SER A 1 196 ? 10.066 0.633 -2.909 1.00 90.44 196 SER A O 1
ATOM 1489 N N . PHE A 1 197 ? 9.844 2.624 -1.883 1.00 85.69 197 PHE A N 1
ATOM 1490 C CA . PHE A 1 197 ? 10.837 3.340 -2.669 1.00 85.69 197 PHE A CA 1
ATOM 1491 C C . PHE A 1 197 ? 11.693 4.232 -1.763 1.00 85.69 197 PHE A C 1
ATOM 1493 O O . PHE A 1 197 ? 11.164 4.871 -0.848 1.00 85.69 197 PHE A O 1
ATOM 1500 N N . SER A 1 198 ? 13.003 4.283 -2.032 1.00 82.62 198 SER A N 1
ATOM 1501 C CA . SER A 1 198 ? 13.979 5.100 -1.300 1.00 82.62 198 SER A CA 1
ATOM 1502 C C . SER A 1 198 ? 13.842 4.929 0.228 1.00 82.62 198 SER A C 1
ATOM 1504 O O . SER A 1 198 ? 13.767 3.807 0.734 1.00 82.62 198 SER A O 1
ATOM 1506 N N . SER A 1 199 ? 13.751 6.021 0.993 1.00 83.12 199 SER A N 1
ATOM 1507 C CA . SER A 1 199 ? 13.592 5.998 2.454 1.00 83.12 199 SER A CA 1
ATOM 1508 C C . SER A 1 199 ? 12.310 5.332 2.965 1.00 83.12 199 SER A C 1
ATOM 1510 O O . SER A 1 199 ? 12.273 4.931 4.133 1.00 83.12 199 SER A O 1
ATOM 1512 N N . GLY A 1 200 ? 11.314 5.097 2.103 1.00 88.38 200 GLY A N 1
ATOM 1513 C CA . GLY A 1 200 ? 10.093 4.361 2.439 1.00 88.38 200 GLY A CA 1
ATOM 1514 C C . GLY A 1 200 ? 10.351 2.931 2.927 1.00 88.38 200 GLY A C 1
ATOM 1515 O O . GLY A 1 200 ? 9.546 2.374 3.677 1.00 88.38 200 GLY A O 1
ATOM 1516 N N . VAL A 1 201 ? 11.512 2.352 2.599 1.00 87.44 201 VAL A N 1
ATOM 1517 C CA . VAL A 1 201 ? 11.960 1.043 3.106 1.00 87.44 201 VAL A CA 1
ATOM 1518 C C . VAL A 1 201 ? 12.015 0.982 4.637 1.00 87.44 201 VAL A C 1
ATOM 1520 O O . VAL A 1 201 ? 11.826 -0.077 5.240 1.00 87.44 201 VAL A O 1
ATOM 1523 N N . ASN A 1 202 ? 12.235 2.124 5.294 1.00 87.06 202 ASN A N 1
ATOM 1524 C CA . ASN A 1 202 ? 12.248 2.212 6.749 1.00 87.06 202 ASN A CA 1
ATOM 1525 C C . ASN A 1 202 ? 10.849 1.951 7.326 1.00 87.06 202 ASN A C 1
ATOM 1527 O O . ASN A 1 202 ? 10.710 1.241 8.323 1.00 87.06 202 ASN A O 1
ATOM 1531 N N . HIS A 1 203 ? 9.808 2.491 6.687 1.00 90.88 203 HIS A N 1
ATOM 1532 C CA . HIS A 1 203 ? 8.412 2.265 7.076 1.00 90.88 203 HIS A CA 1
ATOM 1533 C C . HIS A 1 203 ? 7.959 0.853 6.739 1.00 90.88 203 HIS A C 1
ATOM 1535 O O . HIS A 1 203 ? 7.324 0.211 7.575 1.00 90.88 203 HIS A O 1
ATOM 1541 N N . LEU A 1 204 ? 8.374 0.332 5.580 1.00 92.50 204 LEU A N 1
ATOM 1542 C CA . LEU A 1 204 ? 8.138 -1.061 5.208 1.00 92.50 204 LEU A CA 1
ATOM 1543 C C . LEU A 1 204 ? 8.735 -2.021 6.244 1.00 92.50 204 LEU A C 1
ATOM 1545 O O . LEU A 1 204 ? 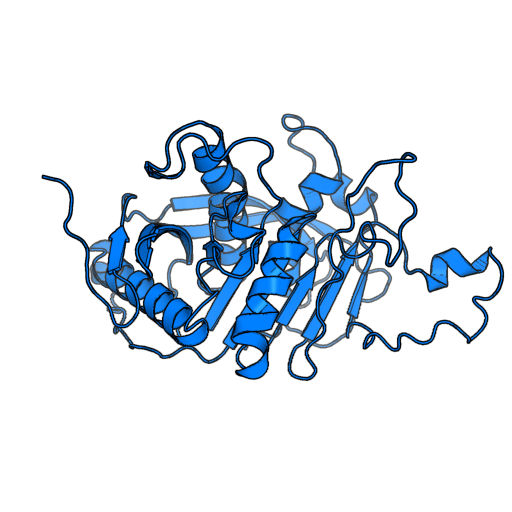8.047 -2.932 6.695 1.00 92.50 204 LEU A O 1
ATOM 1549 N N . ASN A 1 205 ? 9.978 -1.801 6.683 1.00 90.50 205 ASN A N 1
ATOM 1550 C CA . ASN A 1 205 ? 10.607 -2.611 7.732 1.00 90.50 205 ASN A CA 1
ATOM 1551 C C . ASN A 1 205 ? 9.787 -2.621 9.027 1.00 90.50 205 ASN A C 1
ATOM 1553 O O . ASN A 1 205 ? 9.551 -3.679 9.605 1.00 90.50 205 ASN A O 1
ATOM 1557 N N . ARG A 1 206 ? 9.316 -1.453 9.478 1.00 90.75 206 ARG A N 1
ATOM 1558 C CA . ARG A 1 206 ? 8.481 -1.350 10.687 1.00 90.75 206 ARG A CA 1
ATOM 1559 C C . ARG A 1 206 ? 7.157 -2.089 10.515 1.00 90.75 206 ARG A C 1
ATOM 1561 O O . ARG A 1 206 ? 6.769 -2.844 11.399 1.00 90.75 206 ARG A O 1
ATOM 1568 N N . PHE A 1 207 ? 6.506 -1.925 9.366 1.00 94.12 207 PHE A N 1
ATOM 1569 C CA . PHE A 1 207 ? 5.288 -2.657 9.033 1.00 94.12 207 PHE A CA 1
ATOM 1570 C C . PHE A 1 207 ? 5.510 -4.175 9.075 1.00 94.12 207 PHE A C 1
ATOM 1572 O O . PHE A 1 207 ? 4.752 -4.900 9.720 1.00 94.12 207 PHE A O 1
ATOM 1579 N N . VAL A 1 208 ? 6.589 -4.658 8.454 1.00 93.62 208 VAL A N 1
ATOM 1580 C CA . VAL A 1 208 ? 6.952 -6.080 8.450 1.00 93.62 208 VAL A CA 1
ATOM 1581 C C . VAL A 1 208 ? 7.290 -6.583 9.854 1.00 93.62 208 VAL A C 1
ATOM 1583 O O . VAL A 1 208 ? 6.904 -7.695 10.192 1.00 93.62 208 VAL A O 1
ATOM 1586 N N . ASN A 1 209 ? 7.923 -5.784 10.711 1.00 91.56 209 ASN A N 1
ATOM 1587 C CA . ASN A 1 209 ? 8.165 -6.183 12.102 1.00 91.56 209 ASN A CA 1
ATOM 1588 C C . ASN A 1 209 ? 6.863 -6.375 12.895 1.00 91.56 209 ASN A C 1
ATOM 1590 O O . ASN A 1 209 ? 6.806 -7.243 13.763 1.00 91.56 209 ASN A O 1
ATOM 1594 N N . ASN A 1 210 ? 5.820 -5.603 12.582 1.00 91.62 210 ASN A N 1
ATOM 1595 C CA . ASN A 1 210 ? 4.544 -5.663 13.297 1.00 91.62 210 ASN A CA 1
ATOM 1596 C C . ASN A 1 210 ? 3.578 -6.718 12.733 1.00 91.62 210 ASN A C 1
ATOM 1598 O O . ASN A 1 210 ? 2.718 -7.205 13.462 1.00 91.62 210 ASN A O 1
ATOM 1602 N N . ILE A 1 211 ? 3.684 -7.061 11.443 1.00 94.00 211 ILE A N 1
ATOM 1603 C CA . ILE A 1 211 ? 2.699 -7.916 10.748 1.00 94.00 211 ILE A CA 1
ATOM 1604 C C . ILE A 1 211 ? 3.337 -9.142 10.076 1.00 94.00 211 ILE A C 1
ATOM 1606 O O . ILE A 1 211 ? 2.638 -10.090 9.726 1.00 94.00 211 ILE A O 1
ATOM 1610 N N . GLY A 1 212 ? 4.657 -9.198 9.918 1.00 90.81 212 GLY A N 1
ATOM 1611 C CA . GLY A 1 212 ? 5.350 -10.235 9.144 1.00 90.81 212 GLY A CA 1
ATOM 1612 C C . GLY A 1 212 ? 5.160 -11.661 9.666 1.00 90.81 212 GLY A C 1
ATOM 1613 O O . GLY A 1 212 ? 5.138 -12.597 8.868 1.00 90.81 212 GLY A O 1
ATOM 1614 N N . SER A 1 213 ? 4.942 -11.839 10.973 1.00 91.94 213 SER A N 1
ATOM 1615 C CA . SER A 1 213 ? 4.656 -13.148 11.582 1.00 91.94 213 SER A CA 1
ATOM 1616 C C . SER A 1 213 ? 3.246 -13.675 11.292 1.00 91.94 213 SER A C 1
ATOM 1618 O O . SER A 1 213 ? 3.002 -14.865 11.469 1.00 91.94 213 SER A O 1
ATOM 1620 N N . SER A 1 214 ? 2.329 -12.831 10.805 1.00 94.25 214 SER A N 1
ATOM 1621 C CA . SER A 1 214 ? 0.949 -13.231 10.481 1.00 94.25 214 SER A CA 1
ATOM 1622 C C . SER A 1 214 ? 0.847 -14.189 9.291 1.00 94.25 214 SER A C 1
ATOM 1624 O O . SER A 1 214 ? -0.186 -14.819 9.086 1.00 94.25 214 SER A O 1
ATOM 1626 N N . GLY A 1 215 ? 1.885 -14.255 8.450 1.00 92.81 215 GLY A N 1
ATOM 1627 C CA . GLY A 1 215 ? 1.839 -14.976 7.178 1.00 92.81 215 GLY A CA 1
ATOM 1628 C C . GLY A 1 215 ? 0.967 -14.314 6.102 1.00 92.81 215 GLY A C 1
ATOM 1629 O O . GLY A 1 215 ? 0.817 -14.889 5.025 1.00 92.81 215 GLY A O 1
ATOM 1630 N N . LEU A 1 216 ? 0.409 -13.120 6.350 1.00 94.25 216 LEU A N 1
ATOM 1631 C CA . LEU A 1 216 ? -0.406 -12.385 5.374 1.00 94.25 216 LEU A CA 1
ATOM 1632 C C . LEU A 1 216 ? 0.432 -11.752 4.260 1.00 94.25 216 LEU A C 1
ATOM 1634 O O . LEU A 1 216 ? -0.052 -11.600 3.142 1.00 94.25 216 LEU A O 1
ATOM 1638 N N . ILE A 1 217 ? 1.682 -11.377 4.542 1.00 94.25 217 ILE A N 1
ATOM 1639 C CA . ILE A 1 217 ? 2.568 -10.765 3.547 1.00 94.25 217 ILE A CA 1
ATOM 1640 C C . ILE A 1 217 ? 3.027 -11.845 2.566 1.00 94.25 217 ILE A C 1
ATOM 1642 O O . ILE A 1 217 ? 3.744 -12.776 2.934 1.00 94.25 217 ILE A O 1
ATOM 1646 N N . ARG A 1 218 ? 2.596 -11.719 1.310 1.00 91.25 218 ARG A N 1
ATOM 1647 C CA . ARG A 1 218 ? 2.888 -12.669 0.225 1.00 91.25 218 ARG A CA 1
ATOM 1648 C C . ARG A 1 218 ? 3.884 -12.119 -0.787 1.00 91.25 218 ARG A C 1
ATOM 1650 O O . ARG A 1 218 ? 4.514 -12.897 -1.500 1.00 91.25 218 ARG A O 1
ATOM 1657 N N . GLU A 1 219 ? 4.057 -10.803 -0.833 1.00 89.06 219 GLU A N 1
ATOM 1658 C CA . GLU A 1 219 ? 4.998 -10.141 -1.731 1.00 89.06 219 GLU A CA 1
ATOM 1659 C C . GLU A 1 219 ? 5.613 -8.905 -1.072 1.00 89.06 219 GLU A C 1
ATOM 1661 O O . GLU A 1 219 ? 4.908 -8.142 -0.411 1.00 89.06 219 GLU A O 1
ATOM 1666 N N . ILE A 1 220 ? 6.918 -8.720 -1.271 1.00 89.00 220 ILE A N 1
ATOM 1667 C CA . ILE A 1 220 ? 7.693 -7.551 -0.858 1.00 89.00 220 ILE A CA 1
ATOM 1668 C C . ILE A 1 220 ? 8.481 -7.055 -2.070 1.00 89.00 220 ILE A C 1
ATOM 1670 O O . ILE A 1 220 ? 9.234 -7.825 -2.670 1.00 89.00 220 ILE A O 1
ATOM 1674 N N . ILE A 1 221 ? 8.324 -5.781 -2.422 1.00 86.94 221 ILE A N 1
ATOM 1675 C CA . ILE A 1 221 ? 9.049 -5.141 -3.522 1.00 86.94 221 ILE A CA 1
ATOM 1676 C C . ILE A 1 221 ? 9.806 -3.917 -3.017 1.00 86.94 221 ILE A C 1
ATOM 1678 O O . ILE A 1 221 ? 9.233 -3.019 -2.411 1.00 86.94 221 ILE A O 1
ATOM 1682 N N . ASP A 1 222 ? 11.092 -3.847 -3.328 1.00 84.94 222 ASP A N 1
ATOM 1683 C CA . ASP A 1 222 ? 11.904 -2.663 -3.074 1.00 84.94 222 ASP A CA 1
ATOM 1684 C C . ASP A 1 222 ? 12.343 -2.028 -4.391 1.00 84.94 222 ASP A C 1
ATOM 1686 O O . ASP A 1 222 ? 13.116 -2.624 -5.149 1.00 84.94 222 ASP A O 1
ATOM 1690 N N . PHE A 1 223 ? 11.839 -0.823 -4.657 1.00 80.31 223 PHE A N 1
ATOM 1691 C CA . PHE A 1 223 ? 12.134 -0.038 -5.855 1.00 80.31 223 PHE A CA 1
ATOM 1692 C C . PHE A 1 223 ? 13.434 0.775 -5.757 1.00 80.31 223 PHE A C 1
ATOM 1694 O O . PHE A 1 223 ? 13.629 1.691 -6.552 1.00 80.31 223 PHE A O 1
ATOM 1701 N N . ASP A 1 224 ? 14.323 0.481 -4.804 1.00 72.88 224 ASP A N 1
ATOM 1702 C CA . ASP A 1 224 ? 15.633 1.140 -4.723 1.00 72.88 224 ASP A CA 1
ATOM 1703 C C . ASP A 1 224 ? 16.728 0.291 -4.036 1.00 72.88 224 ASP A C 1
ATOM 1705 O O . ASP A 1 224 ? 17.730 0.802 -3.527 1.00 72.88 224 ASP A O 1
ATOM 1709 N N . GLY A 1 225 ? 16.566 -1.038 -4.044 1.00 58.69 225 GLY A N 1
ATOM 1710 C CA . GLY A 1 225 ? 17.267 -1.969 -3.144 1.00 58.69 225 GLY A CA 1
ATOM 1711 C C . GLY A 1 225 ? 18.806 -2.005 -3.172 1.00 58.69 225 GLY A C 1
ATOM 1712 O O . GLY A 1 225 ? 19.398 -2.723 -2.372 1.00 58.69 225 GLY A O 1
ATOM 1713 N N . GLN A 1 226 ? 19.481 -1.246 -4.048 1.00 50.91 226 GLN A N 1
ATOM 1714 C CA . GLN A 1 226 ? 20.951 -1.198 -4.155 1.00 50.91 226 GLN A CA 1
ATOM 1715 C C . GLN A 1 226 ? 21.583 0.164 -3.807 1.00 50.91 226 GLN A C 1
ATOM 1717 O O . GLN A 1 226 ? 22.785 0.207 -3.536 1.00 50.91 226 GLN A O 1
ATOM 1722 N N . HIS A 1 227 ? 20.823 1.268 -3.742 1.00 52.97 227 HIS A N 1
ATOM 1723 C CA . HIS A 1 227 ? 21.356 2.512 -3.150 1.00 52.97 227 HIS A CA 1
ATOM 1724 C C . HIS A 1 227 ? 21.479 2.398 -1.622 1.00 52.97 227 HIS A C 1
ATOM 1726 O O . HIS A 1 227 ? 22.251 3.119 -0.986 1.00 52.97 227 HIS A O 1
ATOM 1732 N N . ILE A 1 228 ? 20.808 1.402 -1.044 1.00 50.22 228 ILE A N 1
ATOM 1733 C CA . ILE A 1 228 ? 20.885 1.015 0.358 1.00 50.22 228 ILE A CA 1
ATOM 1734 C C . ILE A 1 228 ? 22.077 0.066 0.546 1.00 50.22 228 ILE A C 1
ATOM 1736 O O . ILE A 1 228 ? 21.940 -1.154 0.594 1.00 50.22 228 ILE A O 1
ATOM 1740 N N . ARG A 1 229 ? 23.296 0.609 0.613 1.00 43.44 229 ARG A N 1
ATOM 1741 C CA . ARG A 1 229 ? 24.487 -0.199 0.927 1.00 43.44 229 ARG A CA 1
ATOM 1742 C C . ARG A 1 229 ? 24.382 -0.739 2.364 1.00 43.44 229 ARG A C 1
ATOM 1744 O O . ARG A 1 229 ? 24.368 0.080 3.289 1.00 43.44 229 ARG A O 1
ATOM 1751 N N . PRO A 1 230 ? 24.413 -2.066 2.601 1.00 38.72 230 PRO A N 1
ATOM 1752 C CA . PRO A 1 230 ? 24.609 -2.602 3.943 1.00 38.72 230 PRO A CA 1
ATOM 1753 C C . PRO A 1 230 ? 25.976 -2.121 4.444 1.00 38.72 230 PRO A C 1
ATOM 1755 O O . PRO A 1 230 ? 27.009 -2.462 3.873 1.00 38.72 230 PRO A O 1
ATOM 1758 N N . GLY A 1 231 ? 25.990 -1.251 5.454 1.00 42.78 231 GLY A N 1
ATOM 1759 C CA . GLY A 1 231 ? 27.232 -0.659 5.961 1.00 42.78 231 GLY A CA 1
ATOM 1760 C C . GLY A 1 231 ? 27.858 0.406 5.052 1.00 42.78 231 GLY A C 1
ATOM 1761 O O . GLY A 1 231 ? 29.070 0.617 5.113 1.00 42.78 231 GLY A O 1
ATOM 1762 N N . GLY A 1 232 ? 27.065 1.081 4.210 1.00 37.88 232 GLY A N 1
ATOM 1763 C CA . GLY A 1 232 ? 27.541 2.198 3.398 1.00 37.88 232 GLY A CA 1
ATOM 1764 C C . GLY A 1 232 ? 28.291 3.214 4.252 1.00 37.88 232 GLY A C 1
ATOM 1765 O O . GLY A 1 232 ? 27.701 3.847 5.128 1.00 37.88 232 GLY A O 1
ATOM 1766 N N . ARG A 1 233 ? 29.601 3.372 3.999 1.00 38.19 233 ARG A N 1
ATOM 1767 C CA . ARG A 1 233 ? 30.341 4.522 4.520 1.00 38.19 233 ARG A CA 1
ATOM 1768 C C . ARG A 1 233 ? 29.511 5.764 4.188 1.00 38.19 233 ARG A C 1
ATOM 1770 O O . ARG A 1 233 ? 29.071 5.873 3.041 1.00 38.19 233 ARG A O 1
ATOM 1777 N N . PRO A 1 234 ? 29.292 6.661 5.159 1.00 44.22 234 PRO A N 1
ATOM 1778 C CA . PRO A 1 234 ? 28.667 7.947 4.913 1.00 44.22 234 PRO A CA 1
ATOM 1779 C C . PRO A 1 234 ? 29.196 8.545 3.604 1.00 44.22 234 PRO A C 1
ATOM 1781 O O . PRO A 1 234 ? 30.415 8.635 3.439 1.00 44.22 234 PRO A O 1
ATOM 1784 N N . LEU A 1 235 ? 28.312 8.940 2.676 1.00 44.19 235 LEU A N 1
ATOM 1785 C CA . LEU A 1 235 ? 28.710 9.638 1.440 1.00 44.19 235 LEU A CA 1
ATOM 1786 C C . LEU A 1 235 ? 29.566 10.881 1.757 1.00 44.19 235 LEU A C 1
ATOM 1788 O O . LEU A 1 235 ? 30.347 11.329 0.923 1.00 44.19 235 LEU A O 1
ATOM 1792 N N . LYS A 1 236 ? 29.465 11.394 2.992 1.00 44.38 236 LYS A N 1
ATOM 1793 C CA . LYS A 1 236 ? 30.404 12.330 3.617 1.00 44.38 236 LYS A CA 1
ATOM 1794 C C . LYS A 1 236 ? 30.671 11.914 5.065 1.00 44.38 236 LYS A C 1
ATOM 1796 O O . LYS A 1 236 ? 29.705 11.552 5.735 1.00 44.38 236 LYS A O 1
ATOM 1801 N N . PRO A 1 237 ? 31.901 12.018 5.604 1.00 38.25 237 PRO A N 1
ATOM 1802 C CA . PRO A 1 237 ? 32.147 11.857 7.039 1.00 38.25 237 PRO A CA 1
ATOM 1803 C C . PRO A 1 237 ? 31.124 12.675 7.849 1.00 38.25 237 PRO A C 1
ATOM 1805 O O . PRO A 1 237 ? 31.041 13.888 7.689 1.00 38.25 237 PRO A O 1
ATOM 1808 N N . GLY A 1 238 ? 30.288 11.999 8.645 1.00 47.53 238 GLY A N 1
ATOM 1809 C CA . GLY A 1 238 ? 29.198 12.621 9.411 1.00 47.53 238 GLY A CA 1
ATOM 1810 C C . GLY A 1 238 ? 27.776 12.470 8.843 1.00 47.53 238 GLY A C 1
ATOM 1811 O O . GLY A 1 238 ? 26.825 12.750 9.569 1.00 47.53 238 GLY A O 1
ATOM 1812 N N . SER A 1 239 ? 27.573 11.977 7.612 1.00 42.78 239 SER A N 1
ATOM 1813 C CA . SER A 1 239 ? 26.218 11.753 7.075 1.00 42.78 239 SER A CA 1
ATOM 1814 C C . SER A 1 239 ? 25.623 10.424 7.563 1.00 42.78 239 SER A C 1
ATOM 1816 O O . SER A 1 239 ? 26.013 9.350 7.099 1.00 42.78 239 SER A O 1
ATOM 1818 N N . ARG A 1 240 ? 24.652 10.473 8.481 1.00 43.94 240 ARG A N 1
ATOM 1819 C CA . ARG A 1 240 ? 23.835 9.307 8.853 1.00 43.94 240 ARG A CA 1
ATOM 1820 C C . ARG A 1 240 ? 22.608 9.221 7.948 1.00 43.94 240 ARG A C 1
ATOM 1822 O O . ARG A 1 240 ? 21.568 9.762 8.294 1.00 43.94 240 ARG A O 1
ATOM 1829 N N . SER A 1 241 ? 22.717 8.485 6.851 1.00 47.00 241 SER A N 1
ATOM 1830 C CA . SER A 1 241 ? 21.537 7.910 6.199 1.00 47.00 241 SER A CA 1
ATOM 1831 C C . SER A 1 241 ? 21.812 6.438 5.953 1.00 47.00 241 SER A C 1
ATOM 1833 O O . SER A 1 241 ? 22.327 6.053 4.909 1.00 47.00 241 SER A O 1
ATOM 1835 N N . VAL A 1 242 ? 21.536 5.618 6.967 1.00 59.28 242 VAL A N 1
ATOM 1836 C CA . VAL A 1 242 ? 21.514 4.161 6.818 1.00 59.28 242 VAL A CA 1
ATOM 1837 C C . VAL A 1 242 ? 20.049 3.796 6.634 1.00 59.28 242 VAL A C 1
ATOM 1839 O O . VAL A 1 242 ? 19.344 3.545 7.608 1.00 59.28 242 VAL A O 1
ATOM 1842 N N . HIS A 1 243 ? 19.558 3.872 5.397 1.00 69.06 243 HIS A N 1
ATOM 1843 C CA . HIS A 1 243 ? 18.290 3.226 5.065 1.00 69.06 243 HIS A CA 1
ATOM 1844 C C . HIS A 1 243 ? 18.378 1.754 5.482 1.00 69.06 243 HIS A C 1
ATOM 1846 O O . HIS A 1 243 ? 19.433 1.125 5.349 1.00 69.06 243 HIS A O 1
ATOM 1852 N N . LEU A 1 244 ? 17.298 1.220 6.043 1.00 73.88 244 LEU A N 1
ATOM 1853 C CA . LEU A 1 244 ? 17.241 -0.194 6.387 1.00 73.88 244 LEU A CA 1
ATOM 1854 C C . LEU A 1 244 ? 17.216 -1.033 5.109 1.00 73.88 244 LEU A C 1
ATOM 1856 O O . LEU A 1 244 ? 16.608 -0.647 4.117 1.00 73.88 244 LEU A O 1
ATOM 1860 N N . THR A 1 245 ? 17.849 -2.203 5.138 1.00 76.31 245 THR A N 1
ATOM 1861 C CA . THR A 1 245 ? 17.693 -3.191 4.066 1.00 76.31 245 THR A CA 1
ATOM 1862 C C . THR A 1 245 ? 16.266 -3.723 4.062 1.00 76.31 245 THR A C 1
ATOM 1864 O O . THR A 1 245 ? 15.696 -3.952 5.130 1.00 76.31 245 THR A O 1
ATOM 1867 N N . THR A 1 246 ? 15.699 -3.964 2.883 1.00 82.56 246 THR A N 1
ATOM 1868 C CA . THR A 1 246 ? 14.375 -4.585 2.768 1.00 82.56 246 THR A CA 1
ATOM 1869 C C . THR A 1 246 ? 14.346 -5.949 3.471 1.00 82.56 246 THR A C 1
ATOM 1871 O O . THR A 1 246 ? 15.241 -6.769 3.238 1.00 82.56 246 THR A O 1
ATOM 1874 N N . PRO A 1 247 ? 13.354 -6.205 4.344 1.00 85.62 247 PRO A N 1
ATOM 1875 C CA . PRO A 1 247 ? 13.240 -7.459 5.068 1.00 85.62 247 PRO A CA 1
ATOM 1876 C C . PRO A 1 247 ? 12.873 -8.592 4.110 1.00 85.62 247 PRO A C 1
ATOM 1878 O O . PRO A 1 247 ? 12.164 -8.388 3.126 1.00 85.62 247 PRO A O 1
ATOM 1881 N N . VAL A 1 248 ? 13.330 -9.803 4.426 1.00 84.38 248 VAL A N 1
ATOM 1882 C CA . VAL A 1 248 ? 13.057 -10.999 3.626 1.00 84.38 248 VAL A CA 1
ATOM 1883 C C . VAL A 1 248 ? 12.232 -11.971 4.451 1.00 84.38 248 VAL A C 1
ATOM 1885 O O . VAL A 1 248 ? 12.690 -12.472 5.477 1.00 84.38 248 VAL A O 1
ATOM 1888 N N . LEU A 1 249 ? 11.012 -12.248 3.993 1.00 84.56 249 LEU A N 1
ATOM 1889 C CA . LEU A 1 249 ? 10.118 -13.215 4.631 1.00 84.56 249 LEU A CA 1
ATOM 1890 C C . LEU A 1 249 ? 10.110 -14.529 3.849 1.00 84.56 249 LEU A C 1
ATOM 1892 O O . LEU A 1 249 ? 9.933 -14.527 2.631 1.00 84.56 249 LEU A O 1
ATOM 1896 N N . SER A 1 250 ? 10.254 -15.657 4.551 1.00 83.19 250 SER A N 1
ATOM 1897 C CA . SER A 1 250 ? 10.299 -17.003 3.953 1.00 83.19 250 SER A CA 1
ATOM 1898 C C . SER A 1 250 ? 9.008 -17.391 3.220 1.00 83.19 250 SER A C 1
ATOM 1900 O O . SER A 1 250 ? 9.054 -18.144 2.249 1.00 83.19 250 SER A O 1
ATOM 1902 N N . GLY A 1 251 ? 7.865 -16.856 3.659 1.00 82.56 251 GLY A N 1
ATOM 1903 C CA . GLY A 1 251 ? 6.549 -17.063 3.047 1.00 82.56 251 GLY A CA 1
ATOM 1904 C C . GLY A 1 251 ? 6.177 -16.063 1.947 1.00 82.56 251 GLY A C 1
ATOM 1905 O O . GLY A 1 251 ? 5.087 -16.181 1.387 1.00 82.56 251 GLY A O 1
ATOM 1906 N N . ALA A 1 252 ? 7.051 -15.098 1.638 1.00 84.00 252 ALA A N 1
ATOM 1907 C CA . ALA A 1 252 ? 6.803 -14.058 0.645 1.00 84.00 252 ALA A CA 1
ATOM 1908 C C . ALA A 1 252 ? 7.730 -14.188 -0.570 1.00 84.00 252 ALA A C 1
ATOM 1910 O O . ALA A 1 252 ? 8.849 -14.704 -0.499 1.00 84.00 252 ALA A O 1
ATOM 1911 N N . VAL A 1 253 ? 7.274 -13.682 -1.712 1.00 82.81 253 VAL A N 1
ATOM 1912 C CA . VAL A 1 253 ? 8.155 -13.382 -2.842 1.00 82.81 253 VAL A CA 1
ATOM 1913 C C . VAL A 1 253 ? 8.813 -12.030 -2.580 1.00 82.81 253 VAL A C 1
ATOM 1915 O O . VAL A 1 253 ? 8.121 -11.054 -2.320 1.00 82.81 253 VAL A O 1
ATOM 1918 N N . ASN A 1 254 ? 10.143 -11.975 -2.629 1.00 80.88 254 ASN A N 1
ATOM 1919 C CA . ASN A 1 254 ? 10.910 -10.764 -2.339 1.00 80.88 254 ASN A CA 1
ATOM 1920 C C . ASN A 1 254 ? 11.631 -10.324 -3.618 1.00 80.88 254 ASN A C 1
ATOM 1922 O O . ASN A 1 254 ? 12.457 -11.086 -4.136 1.00 80.88 254 ASN A O 1
ATOM 1926 N N . TRP A 1 255 ? 11.299 -9.133 -4.113 1.00 79.12 255 TRP A N 1
ATOM 1927 C CA . TRP A 1 255 ? 11.840 -8.538 -5.333 1.00 79.12 255 TRP A CA 1
ATOM 1928 C C . TRP A 1 255 ? 12.668 -7.302 -5.015 1.00 79.12 255 TRP A C 1
ATOM 1930 O O . TRP A 1 255 ? 12.200 -6.402 -4.315 1.00 79.12 255 TRP A O 1
ATOM 1940 N N . TRP A 1 256 ? 13.862 -7.225 -5.597 1.00 76.12 256 TRP A N 1
ATOM 1941 C CA . TRP A 1 256 ? 14.633 -5.984 -5.655 1.00 76.12 256 TRP A CA 1
ATOM 1942 C C . TRP A 1 256 ? 14.681 -5.471 -7.080 1.00 76.12 256 TRP A C 1
ATOM 1944 O O . TRP A 1 256 ? 15.007 -6.215 -8.008 1.00 76.12 256 TRP A O 1
ATOM 1954 N N . ILE A 1 257 ? 14.368 -4.192 -7.239 1.00 75.62 257 ILE A N 1
ATOM 1955 C CA . ILE A 1 257 ? 14.314 -3.526 -8.533 1.00 75.62 257 ILE A CA 1
ATOM 1956 C C . ILE A 1 257 ? 15.248 -2.339 -8.470 1.00 75.62 257 ILE A C 1
ATOM 1958 O O . ILE A 1 257 ? 15.151 -1.501 -7.573 1.00 75.62 257 ILE A O 1
ATOM 1962 N N . THR A 1 258 ? 16.196 -2.287 -9.397 1.00 69.31 258 THR A N 1
ATOM 1963 C CA . THR A 1 258 ? 17.249 -1.280 -9.339 1.00 69.31 258 THR A CA 1
ATOM 1964 C C . THR A 1 258 ? 17.849 -0.985 -10.709 1.00 69.31 258 THR A C 1
ATOM 1966 O O . THR A 1 258 ? 17.848 -1.817 -11.614 1.00 69.31 258 THR A O 1
ATOM 1969 N N . GLN A 1 259 ? 18.381 0.228 -10.835 1.00 65.56 259 GLN A N 1
ATOM 1970 C CA . GLN A 1 259 ? 19.189 0.688 -11.968 1.00 65.56 259 GLN A CA 1
ATOM 1971 C C . GLN A 1 259 ? 20.660 0.308 -11.858 1.00 65.56 259 GLN A C 1
ATOM 1973 O O . GLN A 1 259 ? 21.437 0.586 -12.768 1.00 65.56 259 GLN A O 1
ATOM 1978 N N . ASN A 1 260 ? 21.071 -0.282 -10.742 1.00 63.81 260 ASN A N 1
ATOM 1979 C CA . ASN A 1 260 ? 22.433 -0.743 -10.574 1.00 63.81 260 ASN A CA 1
ATOM 1980 C C . ASN A 1 260 ? 22.509 -2.211 -11.017 1.00 63.81 260 ASN A C 1
ATOM 1982 O O . ASN A 1 260 ? 21.642 -2.988 -10.623 1.00 63.81 260 ASN A O 1
ATOM 1986 N N . PRO A 1 261 ? 23.496 -2.608 -11.842 1.00 59.75 261 PRO A N 1
ATOM 1987 C CA . PRO A 1 261 ? 23.672 -4.002 -12.238 1.00 59.75 261 PRO A CA 1
ATOM 1988 C C . PRO A 1 261 ? 23.968 -4.876 -11.013 1.00 59.75 261 PRO A C 1
ATOM 1990 O O . PRO A 1 261 ? 24.413 -4.383 -9.966 1.00 59.75 261 PRO A O 1
ATOM 1993 N N . HIS A 1 262 ? 23.723 -6.184 -11.139 1.00 58.41 262 HIS A N 1
ATOM 1994 C CA . HIS A 1 262 ? 23.808 -7.110 -10.016 1.00 58.41 262 HIS A CA 1
ATOM 1995 C C . HIS A 1 262 ? 25.212 -7.014 -9.406 1.00 58.41 262 HIS A C 1
ATOM 1997 O O . HIS A 1 262 ? 26.187 -6.942 -10.160 1.00 58.41 262 HIS A O 1
ATOM 2003 N N . PRO A 1 263 ? 25.379 -7.069 -8.070 1.00 52.72 263 PRO A N 1
ATOM 2004 C CA . PRO A 1 263 ? 26.705 -7.002 -7.460 1.00 52.72 263 PRO A CA 1
ATOM 2005 C C . PRO A 1 263 ? 27.698 -8.004 -8.075 1.00 52.72 263 PRO A C 1
ATOM 2007 O O . PRO A 1 263 ? 28.841 -7.655 -8.330 1.00 52.72 263 PRO A O 1
ATOM 2010 N N . LEU A 1 264 ? 27.247 -9.219 -8.415 1.00 50.53 264 LEU A N 1
ATOM 2011 C CA . LEU A 1 264 ? 28.073 -10.235 -9.100 1.00 50.53 264 LEU A CA 1
ATOM 2012 C C . LEU A 1 264 ? 28.464 -9.881 -10.546 1.00 50.53 264 LEU A C 1
ATOM 2014 O O . LEU A 1 264 ? 29.477 -10.379 -11.028 1.00 50.53 264 LEU A O 1
ATOM 2018 N N . GLU A 1 265 ? 27.710 -9.027 -11.237 1.00 45.91 265 GLU A N 1
ATOM 2019 C CA . GLU A 1 265 ? 28.105 -8.502 -12.550 1.00 45.91 265 GLU A CA 1
ATOM 2020 C C . GLU A 1 265 ? 29.099 -7.344 -12.416 1.00 45.91 265 GLU A C 1
ATOM 2022 O O . GLU A 1 265 ? 30.045 -7.269 -13.197 1.00 45.91 265 GLU A O 1
ATOM 2027 N N . ALA A 1 266 ? 28.976 -6.519 -11.369 1.00 47.19 266 ALA A N 1
ATOM 2028 C CA . ALA A 1 266 ? 29.979 -5.505 -11.022 1.00 47.19 266 ALA A CA 1
ATOM 2029 C C . ALA A 1 266 ? 31.331 -6.122 -10.586 1.00 47.19 266 ALA A C 1
ATOM 2031 O O . ALA A 1 266 ? 32.390 -5.517 -10.763 1.00 47.19 266 ALA A O 1
ATOM 2032 N N . ILE A 1 267 ? 31.308 -7.356 -10.067 1.00 43.75 267 ILE A N 1
ATOM 2033 C CA . ILE A 1 267 ? 32.488 -8.122 -9.621 1.00 43.75 267 ILE A CA 1
ATOM 2034 C C . ILE A 1 267 ? 33.268 -8.753 -10.791 1.00 43.75 267 ILE A C 1
ATOM 2036 O O . ILE A 1 267 ? 34.429 -9.115 -10.617 1.00 43.75 267 ILE A O 1
ATOM 2040 N N . LYS A 1 268 ? 32.733 -8.799 -12.024 1.00 43.25 268 LYS A N 1
ATOM 2041 C CA . LYS A 1 268 ? 33.490 -9.304 -13.196 1.00 43.25 268 LYS A CA 1
ATOM 2042 C C . LYS A 1 268 ? 34.764 -8.500 -13.530 1.00 43.25 268 LYS A C 1
ATOM 2044 O O . LYS A 1 268 ? 35.534 -8.940 -14.377 1.00 43.25 268 LYS A O 1
ATOM 2049 N N . GLY A 1 269 ? 35.020 -7.376 -12.852 1.00 47.03 269 GLY A N 1
ATOM 2050 C CA . GLY A 1 269 ? 36.277 -6.620 -12.924 1.00 47.03 269 GLY A CA 1
ATOM 2051 C C . GLY A 1 269 ? 36.901 -6.245 -11.574 1.00 47.03 269 GLY A C 1
ATOM 2052 O O . GLY A 1 269 ? 37.832 -5.445 -11.552 1.00 47.03 269 GLY A O 1
ATOM 2053 N N . SER A 1 270 ? 36.410 -6.763 -10.441 1.00 38.94 270 SER A N 1
ATOM 2054 C CA . SER A 1 270 ? 36.957 -6.412 -9.123 1.00 38.94 270 SER A CA 1
ATOM 2055 C C . SER A 1 270 ? 36.947 -7.595 -8.147 1.00 38.94 270 SER A C 1
ATOM 2057 O O . SER A 1 270 ? 35.995 -8.357 -8.088 1.00 38.94 270 SER A O 1
ATOM 2059 N N . VAL A 1 271 ? 38.086 -7.738 -7.458 1.00 33.97 271 VAL A N 1
ATOM 2060 C CA . VAL A 1 271 ? 38.550 -8.751 -6.486 1.00 33.97 271 VAL A CA 1
ATOM 2061 C C . VAL A 1 271 ? 37.454 -9.620 -5.831 1.00 33.97 271 VAL A C 1
ATOM 2063 O O . VAL A 1 271 ? 36.435 -9.078 -5.403 1.00 33.97 271 VAL A O 1
ATOM 2066 N N . PRO A 1 272 ? 37.672 -10.945 -5.663 1.00 35.41 272 PRO A N 1
ATOM 2067 C CA . PRO A 1 272 ? 36.726 -11.820 -4.975 1.00 35.41 272 PRO A CA 1
ATOM 2068 C C . PRO A 1 272 ? 36.361 -11.257 -3.601 1.00 35.41 272 PRO A C 1
ATOM 2070 O O . PRO A 1 272 ? 37.242 -10.991 -2.784 1.00 35.41 272 PRO A O 1
ATOM 2073 N N . LEU A 1 273 ? 35.060 -11.115 -3.334 1.00 40.12 273 LEU A N 1
ATOM 2074 C CA . LEU A 1 273 ? 34.568 -11.040 -1.964 1.00 40.12 273 LEU A CA 1
ATOM 2075 C C . LEU A 1 273 ? 34.982 -12.345 -1.294 1.00 40.12 273 LEU A C 1
ATOM 2077 O O . LEU A 1 273 ? 34.476 -13.413 -1.648 1.00 40.12 273 LEU A O 1
ATOM 2081 N N . ASP A 1 274 ? 35.947 -12.259 -0.380 1.00 36.31 274 ASP A N 1
ATOM 2082 C CA . ASP A 1 274 ? 36.273 -13.383 0.475 1.00 36.31 274 ASP A CA 1
ATOM 2083 C C . ASP A 1 274 ? 34.976 -13.901 1.120 1.00 36.31 274 ASP A C 1
ATOM 2085 O O . ASP A 1 274 ? 34.040 -13.156 1.432 1.00 36.31 274 ASP A O 1
ATOM 2089 N N . GLY A 1 275 ? 34.875 -15.220 1.246 1.00 38.59 275 GLY A N 1
ATOM 2090 C CA . GLY A 1 275 ? 33.686 -15.897 1.756 1.00 38.59 275 GLY A CA 1
ATOM 2091 C C . GLY A 1 275 ? 33.420 -15.661 3.247 1.00 38.59 275 GLY A C 1
ATOM 2092 O O . GLY A 1 275 ? 32.849 -16.541 3.887 1.00 38.59 275 GLY A O 1
ATOM 2093 N N . SER A 1 276 ? 33.854 -14.536 3.832 1.00 32.25 276 SER A N 1
ATOM 2094 C CA . SER A 1 276 ? 33.792 -14.279 5.274 1.00 32.25 276 SER A CA 1
ATOM 2095 C C . SER A 1 276 ? 32.740 -13.255 5.715 1.00 32.25 276 SER A C 1
ATOM 2097 O O . SER A 1 276 ? 32.523 -13.099 6.920 1.00 32.25 276 SER A O 1
ATOM 2099 N N . THR A 1 277 ? 31.985 -12.627 4.803 1.00 36.66 277 THR A N 1
ATOM 2100 C CA . THR A 1 277 ? 30.815 -11.826 5.212 1.00 36.66 277 THR A CA 1
ATOM 2101 C C . THR A 1 277 ? 29.652 -12.738 5.616 1.00 36.66 277 THR A C 1
ATOM 2103 O O . THR A 1 277 ? 28.749 -13.065 4.849 1.00 36.66 277 THR A O 1
ATOM 2106 N N . ARG A 1 278 ? 29.697 -13.162 6.885 1.00 33.94 278 ARG A N 1
ATOM 2107 C CA . ARG A 1 278 ? 28.637 -13.828 7.654 1.00 33.94 278 ARG A CA 1
ATOM 2108 C C . ARG A 1 278 ? 27.399 -12.939 7.803 1.00 33.94 278 ARG A C 1
ATOM 2110 O O . ARG A 1 278 ? 27.035 -12.544 8.907 1.00 33.94 278 ARG A O 1
ATOM 2117 N N . ASN A 1 279 ? 26.717 -12.647 6.708 1.00 36.09 279 ASN A N 1
ATOM 2118 C CA . ASN A 1 279 ? 25.300 -12.355 6.791 1.00 36.09 279 ASN A CA 1
ATOM 2119 C C . ASN A 1 279 ? 24.595 -13.083 5.646 1.00 36.09 279 ASN A C 1
ATOM 2121 O O . ASN A 1 279 ? 24.554 -12.564 4.529 1.00 36.09 279 ASN A O 1
ATOM 2125 N N . PRO A 1 280 ? 24.071 -14.301 5.882 1.00 35.50 280 PRO A N 1
ATOM 2126 C CA . PRO A 1 280 ? 23.201 -14.973 4.936 1.00 35.50 280 PRO A CA 1
ATOM 2127 C C . PRO A 1 280 ? 21.844 -14.260 4.975 1.00 35.50 280 PRO A C 1
ATOM 2129 O O . PRO A 1 280 ? 20.840 -14.827 5.397 1.00 35.50 280 PRO A O 1
ATOM 2132 N N . LEU A 1 281 ? 21.813 -12.984 4.578 1.00 43.97 281 LEU A N 1
ATOM 2133 C CA . LEU A 1 281 ? 20.572 -12.310 4.241 1.00 43.97 281 LEU A CA 1
ATOM 2134 C C . LEU A 1 281 ? 19.989 -13.131 3.101 1.00 43.97 281 LEU A C 1
ATOM 2136 O O . LEU A 1 281 ? 20.604 -13.247 2.037 1.00 43.97 281 LEU A O 1
ATOM 2140 N N . ALA A 1 282 ? 18.876 -13.801 3.395 1.00 44.84 282 ALA A N 1
ATOM 2141 C CA . ALA A 1 282 ? 18.149 -14.642 2.467 1.00 44.84 282 ALA A CA 1
ATOM 2142 C C . ALA A 1 282 ? 18.104 -13.933 1.112 1.00 44.84 282 ALA A C 1
ATOM 2144 O O . ALA A 1 282 ? 17.573 -12.829 1.007 1.00 44.84 282 ALA A O 1
ATOM 2145 N N . LYS A 1 283 ? 18.761 -14.518 0.102 1.00 51.34 283 LYS A N 1
ATOM 2146 C CA . LYS A 1 283 ? 18.834 -13.902 -1.223 1.00 51.34 283 LYS A CA 1
ATOM 2147 C C . LYS A 1 283 ? 17.396 -13.594 -1.659 1.00 51.34 283 LYS A C 1
ATOM 2149 O O . LYS A 1 283 ? 16.566 -14.509 -1.588 1.00 51.34 283 LYS A O 1
ATOM 2154 N N . PRO A 1 284 ? 17.072 -12.354 -2.067 1.00 54.69 284 PRO A N 1
ATOM 2155 C CA . PRO A 1 284 ? 15.767 -12.071 -2.649 1.00 54.69 284 PRO A CA 1
ATOM 2156 C C . PRO A 1 284 ? 15.510 -13.079 -3.772 1.00 54.69 284 PRO A C 1
ATOM 2158 O O . PRO A 1 284 ? 16.430 -13.478 -4.490 1.00 54.69 284 PRO A O 1
ATOM 2161 N N . ARG A 1 285 ? 14.260 -13.534 -3.894 1.00 52.12 285 ARG A N 1
ATOM 2162 C CA . ARG A 1 285 ? 13.890 -14.555 -4.886 1.00 52.12 285 ARG A CA 1
ATOM 2163 C C . ARG A 1 285 ? 14.131 -14.072 -6.315 1.00 52.12 285 ARG A C 1
ATOM 2165 O O . ARG A 1 285 ? 14.358 -14.906 -7.186 1.00 52.12 285 ARG A O 1
ATOM 2172 N N . GLY A 1 286 ? 14.097 -12.760 -6.546 1.00 63.38 286 GLY A N 1
ATOM 2173 C CA . GLY A 1 286 ? 14.421 -12.174 -7.836 1.00 63.38 286 GLY A CA 1
ATOM 2174 C C . GLY A 1 286 ? 15.013 -10.775 -7.721 1.00 63.38 286 GLY A C 1
ATOM 2175 O O . GLY A 1 286 ? 14.651 -9.983 -6.850 1.00 63.38 286 GLY A O 1
ATOM 2176 N N . TRP A 1 287 ? 15.933 -10.488 -8.633 1.00 66.62 287 TRP A N 1
ATOM 2177 C CA . TRP A 1 287 ? 16.508 -9.173 -8.870 1.00 66.62 287 TRP A CA 1
ATOM 2178 C C . TRP A 1 287 ? 16.161 -8.771 -10.302 1.00 66.62 287 TRP A C 1
ATOM 2180 O O . TRP A 1 287 ? 16.310 -9.583 -11.218 1.00 66.62 287 TRP A O 1
ATOM 2190 N N . ILE A 1 288 ? 15.661 -7.551 -10.482 1.00 70.12 288 ILE A N 1
ATOM 2191 C CA . ILE A 1 288 ? 15.305 -7.005 -11.791 1.00 70.12 288 ILE A CA 1
ATOM 2192 C C . ILE A 1 288 ? 16.153 -5.758 -12.023 1.00 70.12 288 ILE A C 1
ATOM 2194 O O . ILE A 1 288 ? 15.956 -4.723 -11.380 1.00 70.12 288 ILE A O 1
ATOM 2198 N N . TYR A 1 289 ? 17.097 -5.881 -12.955 1.00 66.94 289 TYR A N 1
ATOM 2199 C CA . TYR A 1 289 ? 17.825 -4.748 -13.505 1.00 66.94 289 TYR A CA 1
ATOM 2200 C C . TYR A 1 289 ? 16.930 -3.934 -14.415 1.00 66.94 289 TYR A C 1
ATOM 2202 O O . TYR A 1 289 ? 16.244 -4.498 -15.270 1.00 66.94 289 TYR A O 1
ATOM 2210 N N . ILE A 1 290 ? 17.006 -2.615 -14.300 1.00 66.75 290 ILE A N 1
ATOM 2211 C CA . ILE A 1 290 ? 16.364 -1.729 -15.259 1.00 66.75 290 ILE A CA 1
ATOM 2212 C C . ILE A 1 290 ? 17.403 -0.750 -15.781 1.00 66.75 290 ILE A C 1
ATOM 2214 O O . ILE A 1 290 ? 17.752 0.188 -15.063 1.00 66.75 290 ILE A O 1
ATOM 2218 N N . PRO A 1 291 ? 17.906 -0.949 -17.011 1.00 63.56 291 PRO A N 1
ATOM 2219 C CA . PRO A 1 291 ? 18.868 -0.027 -17.591 1.00 63.56 291 PRO A CA 1
ATOM 2220 C C . PRO A 1 291 ? 18.243 1.367 -17.713 1.00 63.56 291 PRO A C 1
ATOM 2222 O O . PRO A 1 291 ? 17.057 1.497 -18.027 1.00 63.56 291 PRO A O 1
ATOM 2225 N N . SER A 1 292 ? 19.025 2.421 -17.474 1.00 67.00 292 SER A N 1
ATOM 2226 C CA . SER A 1 292 ? 18.553 3.815 -17.543 1.00 67.00 292 SER A CA 1
ATOM 2227 C C . SER A 1 292 ? 17.902 4.142 -18.894 1.00 67.00 292 SER A C 1
ATOM 2229 O O . SER A 1 292 ? 16.920 4.884 -18.966 1.00 67.00 292 SER A O 1
ATOM 2231 N N . GLU A 1 293 ? 18.384 3.518 -19.969 1.00 65.25 293 GLU A N 1
ATOM 2232 C CA . GLU A 1 293 ? 17.863 3.634 -21.329 1.00 65.25 293 GLU A CA 1
ATOM 2233 C C . GLU A 1 293 ? 16.420 3.122 -21.453 1.00 65.25 293 GLU A C 1
ATOM 2235 O O . GLU A 1 293 ? 15.674 3.599 -22.310 1.00 65.25 293 GLU A O 1
ATOM 2240 N N . ALA A 1 294 ? 15.979 2.202 -20.590 1.00 61.69 294 ALA A N 1
ATOM 2241 C CA . ALA A 1 294 ? 14.593 1.741 -20.562 1.00 61.69 294 ALA A CA 1
ATOM 2242 C C . ALA A 1 294 ? 13.611 2.878 -20.225 1.00 61.69 294 ALA A C 1
ATOM 2244 O O . ALA A 1 294 ? 12.495 2.896 -20.743 1.00 61.69 294 ALA A O 1
ATOM 2245 N N . PHE A 1 295 ? 14.041 3.864 -19.428 1.00 62.59 295 PHE A N 1
ATOM 2246 C CA . PHE A 1 295 ? 13.230 5.025 -19.050 1.00 62.59 295 PHE A CA 1
ATOM 2247 C C . PHE A 1 295 ? 13.228 6.132 -20.114 1.00 62.59 295 PHE A C 1
ATOM 2249 O O . PHE A 1 295 ? 12.267 6.898 -20.188 1.00 62.59 295 PHE A O 1
ATOM 2256 N N . SER A 1 296 ? 14.246 6.184 -20.983 1.00 57.91 296 SER A N 1
ATOM 2257 C CA . SER A 1 296 ? 14.299 7.137 -22.108 1.00 57.91 296 SER A CA 1
ATOM 2258 C C . SER A 1 296 ? 13.120 6.989 -23.079 1.00 57.91 296 SER A C 1
ATOM 2260 O O . SER A 1 296 ? 12.727 7.940 -23.748 1.00 57.91 296 SER A O 1
ATOM 2262 N N . ARG A 1 297 ? 12.507 5.797 -23.122 1.00 55.25 297 ARG A N 1
ATOM 2263 C CA . ARG A 1 297 ? 11.341 5.479 -23.966 1.00 55.25 297 ARG A CA 1
ATOM 2264 C C . ARG A 1 297 ? 10.012 5.926 -23.365 1.00 55.25 297 ARG A C 1
ATOM 2266 O O . ARG A 1 297 ? 8.979 5.750 -23.998 1.00 55.25 297 ARG A O 1
ATOM 2273 N N . VAL A 1 298 ? 10.042 6.459 -22.147 1.00 53.84 298 VAL A N 1
ATOM 2274 C CA . VAL A 1 298 ? 8.856 6.852 -21.377 1.00 53.84 298 VAL A CA 1
ATOM 2275 C C . VAL A 1 298 ? 8.842 8.358 -21.107 1.00 53.84 298 VAL A C 1
ATOM 2277 O O . VAL A 1 298 ? 7.791 8.950 -20.877 1.00 53.84 298 VAL A O 1
ATOM 2280 N N . SER A 1 299 ? 10.006 9.008 -21.178 1.00 49.81 299 SER A N 1
ATOM 2281 C CA . SER A 1 299 ? 10.166 10.443 -20.961 1.00 49.81 299 SER A CA 1
ATOM 2282 C C . SER A 1 299 ? 9.743 11.263 -22.184 1.00 49.81 299 SER A C 1
ATOM 2284 O O . SER A 1 299 ? 10.586 11.778 -22.920 1.00 49.81 299 SER A O 1
ATOM 2286 N N . ALA A 1 300 ? 8.436 11.406 -22.398 1.00 49.50 300 ALA A N 1
ATOM 2287 C CA . ALA A 1 300 ? 7.901 12.488 -23.230 1.00 49.50 300 ALA A CA 1
ATOM 2288 C C . ALA A 1 300 ? 7.621 13.765 -22.411 1.00 49.50 300 ALA A C 1
ATOM 2290 O O . ALA A 1 300 ? 7.580 14.854 -22.979 1.00 49.50 300 ALA A O 1
ATOM 2291 N N . ASP A 1 301 ? 7.472 13.655 -21.086 1.00 46.28 301 ASP A N 1
ATOM 2292 C CA . ASP A 1 301 ? 7.099 14.779 -20.225 1.00 46.28 301 ASP A CA 1
ATOM 2293 C C . ASP A 1 301 ? 8.321 15.326 -19.465 1.00 46.28 301 ASP A C 1
ATOM 2295 O O . ASP A 1 301 ? 8.791 14.748 -18.487 1.00 46.28 301 ASP A O 1
ATOM 2299 N N . ARG A 1 302 ? 8.885 16.426 -19.977 1.00 48.09 302 ARG A N 1
ATOM 2300 C CA . ARG A 1 302 ? 10.126 17.068 -19.492 1.00 48.09 302 ARG A CA 1
ATOM 2301 C C . ARG A 1 302 ? 9.918 17.997 -18.285 1.00 48.09 302 ARG A C 1
ATOM 2303 O O . ARG A 1 302 ? 10.808 18.773 -17.950 1.00 48.09 302 ARG A O 1
ATOM 2310 N N . THR A 1 303 ? 8.733 18.004 -17.677 1.00 44.75 303 THR A N 1
ATOM 2311 C CA . THR A 1 303 ? 8.321 19.068 -16.743 1.00 44.75 303 THR A CA 1
ATOM 2312 C C . THR A 1 303 ? 8.653 18.803 -15.272 1.00 44.75 303 THR A C 1
ATOM 2314 O O . THR A 1 303 ? 8.539 19.712 -14.451 1.00 44.75 303 THR A O 1
ATOM 2317 N N . VAL A 1 304 ? 9.115 17.603 -14.917 1.00 44.09 304 VAL A N 1
ATOM 2318 C CA . VAL A 1 304 ? 9.492 17.241 -13.542 1.00 44.09 304 VAL A CA 1
ATOM 2319 C C . VAL A 1 304 ? 10.910 16.685 -13.568 1.00 44.09 304 VAL A C 1
ATOM 2321 O O . VAL A 1 304 ? 11.203 15.853 -14.419 1.00 44.09 304 VAL A O 1
ATOM 2324 N N . GLY A 1 305 ? 11.769 17.190 -12.674 1.00 45.81 305 GLY A N 1
ATOM 2325 C CA . GLY A 1 305 ? 13.207 16.910 -12.593 1.00 45.81 305 GLY A CA 1
ATOM 2326 C C . GLY A 1 305 ? 13.595 15.513 -13.078 1.00 45.81 305 GLY A C 1
ATOM 2327 O O . GLY A 1 305 ? 13.084 14.505 -12.603 1.00 45.81 305 GLY A O 1
ATOM 2328 N N . ASP A 1 306 ? 14.486 15.488 -14.063 1.00 45.97 306 ASP A N 1
ATOM 2329 C CA . ASP A 1 306 ? 14.807 14.353 -14.931 1.00 45.97 306 ASP A CA 1
ATOM 2330 C C . ASP A 1 306 ? 15.601 13.227 -14.241 1.00 45.97 306 ASP A C 1
ATOM 2332 O O . ASP A 1 306 ? 16.269 12.432 -14.904 1.00 45.97 306 ASP A O 1
ATOM 2336 N N . GLU A 1 307 ? 15.553 13.130 -12.912 1.00 60.06 307 GLU A N 1
ATOM 2337 C CA . GLU A 1 307 ? 16.270 12.085 -12.199 1.00 60.06 307 GLU A CA 1
ATOM 2338 C C . GLU A 1 307 ? 15.559 10.753 -12.418 1.00 60.06 307 GLU A C 1
ATOM 2340 O O . GLU A 1 307 ? 14.431 10.510 -11.983 1.00 60.06 307 GLU A O 1
ATOM 2345 N N . THR A 1 308 ? 16.248 9.855 -13.120 1.00 57.34 308 THR A N 1
ATOM 2346 C CA . THR A 1 308 ? 15.807 8.488 -13.397 1.00 57.34 308 THR A CA 1
ATOM 2347 C C . THR A 1 308 ? 15.372 7.757 -12.123 1.00 57.34 308 THR A C 1
ATOM 2349 O O . THR A 1 308 ? 14.567 6.839 -12.217 1.00 57.34 308 THR A O 1
ATOM 2352 N N . HIS A 1 309 ? 15.861 8.180 -10.952 1.00 60.19 309 HIS A N 1
ATOM 2353 C CA . HIS A 1 309 ? 15.473 7.714 -9.623 1.00 60.19 309 HIS A CA 1
ATOM 2354 C C . HIS A 1 309 ? 13.979 7.935 -9.324 1.00 60.19 309 HIS A C 1
ATOM 2356 O O . HIS A 1 309 ? 13.260 6.971 -9.059 1.00 60.19 309 HIS A O 1
ATOM 2362 N N . ASP A 1 310 ? 13.473 9.162 -9.475 1.00 62.53 310 ASP A N 1
ATOM 2363 C CA . ASP A 1 310 ? 12.060 9.497 -9.235 1.00 62.53 310 ASP A CA 1
ATOM 2364 C C . ASP A 1 310 ? 11.114 8.754 -10.191 1.00 62.53 310 ASP A C 1
ATOM 2366 O O . ASP A 1 310 ? 9.980 8.408 -9.835 1.00 62.53 310 ASP A O 1
ATOM 2370 N N . LYS A 1 311 ? 11.593 8.455 -11.406 1.00 64.12 311 LYS A N 1
ATOM 2371 C CA . LYS A 1 311 ? 10.853 7.681 -12.414 1.00 64.12 311 LYS A CA 1
ATOM 2372 C C . LYS A 1 311 ? 10.662 6.221 -11.993 1.00 64.12 311 LYS A C 1
ATOM 2374 O O . LYS A 1 311 ? 9.621 5.648 -12.310 1.00 64.12 311 LYS A O 1
ATOM 2379 N N . ILE A 1 312 ? 11.598 5.625 -11.242 1.00 63.91 312 ILE A N 1
ATOM 2380 C CA . ILE A 1 312 ? 11.459 4.237 -10.765 1.00 63.91 312 ILE A CA 1
ATOM 2381 C C . ILE A 1 312 ? 10.249 4.130 -9.842 1.00 63.91 312 ILE A C 1
ATOM 2383 O O . ILE A 1 312 ? 9.321 3.372 -10.126 1.00 63.91 312 ILE A O 1
ATOM 2387 N N . GLY A 1 313 ? 10.232 4.924 -8.767 1.00 62.00 313 GLY A N 1
ATOM 2388 C CA . GLY A 1 313 ? 9.186 4.853 -7.750 1.00 62.00 313 GLY A CA 1
ATOM 2389 C C . GLY A 1 313 ? 7.791 5.106 -8.321 1.00 62.00 313 GLY A C 1
ATOM 2390 O O . GLY A 1 313 ? 6.834 4.467 -7.889 1.00 62.00 313 GLY A O 1
ATOM 2391 N N . ARG A 1 314 ? 7.687 5.989 -9.325 1.00 64.38 314 ARG A N 1
ATOM 2392 C CA . ARG A 1 314 ? 6.414 6.381 -9.942 1.00 64.38 314 ARG A CA 1
ATOM 2393 C C . ARG A 1 314 ? 5.958 5.514 -11.097 1.00 64.38 314 ARG A C 1
ATOM 2395 O O . ARG A 1 314 ? 4.800 5.646 -11.449 1.00 64.38 314 ARG A O 1
ATOM 2402 N N . MET A 1 315 ? 6.795 4.693 -11.722 1.00 64.44 315 MET A N 1
ATOM 2403 C CA . MET A 1 315 ? 6.395 3.989 -12.951 1.00 64.44 315 MET A CA 1
ATOM 2404 C C . MET A 1 315 ? 6.591 2.476 -12.894 1.00 64.44 315 MET A C 1
ATOM 2406 O O . MET A 1 315 ? 6.029 1.748 -13.712 1.00 64.44 315 MET A O 1
ATOM 2410 N N . MET A 1 316 ? 7.377 1.990 -11.934 1.00 66.94 316 MET A N 1
ATOM 2411 C CA . MET A 1 316 ? 7.684 0.567 -11.834 1.00 66.94 316 MET A CA 1
ATOM 2412 C C . MET A 1 316 ? 6.622 -0.243 -11.113 1.00 66.94 316 MET A C 1
ATOM 2414 O O . MET A 1 316 ? 6.580 -1.465 -11.281 1.00 66.94 316 MET A O 1
ATOM 2418 N N . LEU A 1 317 ? 5.733 0.412 -10.360 1.00 67.25 317 LEU A N 1
ATOM 2419 C CA . LEU A 1 317 ? 4.636 -0.296 -9.719 1.00 67.25 317 LEU A CA 1
ATOM 2420 C C . LEU A 1 317 ? 3.742 -0.962 -10.766 1.00 67.25 317 LEU A C 1
ATOM 2422 O O . LEU A 1 317 ? 3.433 -2.137 -10.607 1.00 67.25 317 LEU A O 1
ATOM 2426 N N . TRP A 1 318 ? 3.420 -0.282 -11.872 1.00 66.00 318 TRP A N 1
ATOM 2427 C CA . TRP A 1 318 ? 2.682 -0.876 -12.991 1.00 66.00 318 TRP A CA 1
ATOM 2428 C C . TRP A 1 318 ? 3.289 -2.192 -13.462 1.00 66.00 318 TRP A C 1
ATOM 2430 O O . TRP A 1 318 ? 2.633 -3.234 -13.472 1.00 66.00 318 TRP A O 1
ATOM 2440 N N . THR A 1 319 ? 4.557 -2.132 -13.874 1.00 65.81 319 THR A N 1
ATOM 2441 C CA . THR A 1 319 ? 5.269 -3.272 -14.440 1.00 65.81 319 THR A CA 1
ATOM 2442 C C . THR A 1 319 ? 5.273 -4.418 -13.447 1.00 65.81 319 THR A C 1
ATOM 2444 O O . THR A 1 319 ? 4.948 -5.539 -13.814 1.00 65.81 319 THR A O 1
ATOM 2447 N N . MET A 1 320 ? 5.546 -4.139 -12.174 1.00 71.38 320 MET A N 1
ATOM 2448 C CA . MET A 1 320 ? 5.522 -5.174 -11.148 1.00 71.38 320 MET A CA 1
ATOM 2449 C C . MET A 1 320 ? 4.144 -5.744 -10.889 1.00 71.38 320 MET A C 1
ATOM 2451 O O . MET A 1 320 ? 4.031 -6.945 -10.661 1.00 71.38 320 MET A O 1
ATOM 2455 N N . MET A 1 321 ? 3.090 -4.938 -10.963 1.00 70.12 321 MET A N 1
ATOM 2456 C CA . MET A 1 321 ? 1.735 -5.442 -10.764 1.00 70.12 321 MET A CA 1
ATOM 2457 C C . MET A 1 321 ? 1.302 -6.385 -11.885 1.00 70.12 321 MET A C 1
ATOM 2459 O O . MET A 1 321 ? 0.614 -7.365 -11.599 1.00 70.12 321 MET A O 1
ATOM 2463 N N . LEU A 1 322 ? 1.773 -6.168 -13.118 1.00 64.62 322 LEU A N 1
ATOM 2464 C CA . LEU A 1 322 ? 1.589 -7.126 -14.214 1.00 64.62 322 LEU A CA 1
ATOM 2465 C C . LEU A 1 322 ? 2.313 -8.462 -13.975 1.00 64.62 322 LEU A C 1
ATOM 2467 O O . LEU A 1 322 ? 1.889 -9.497 -14.483 1.00 64.62 322 LEU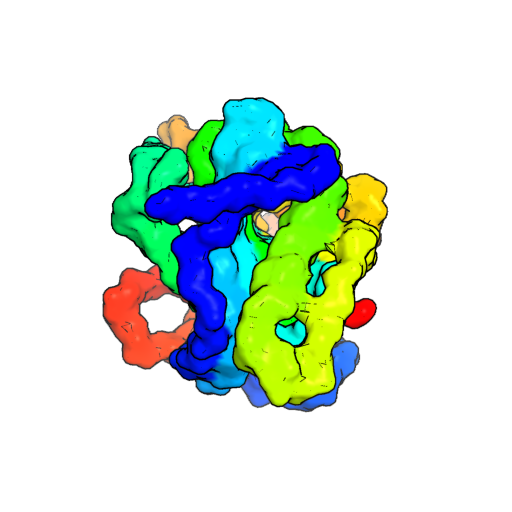 A O 1
ATOM 2471 N N . LEU A 1 323 ? 3.406 -8.451 -13.213 1.00 63.38 323 LEU A N 1
ATOM 2472 C CA . LEU A 1 323 ? 4.263 -9.621 -12.980 1.00 63.38 323 LEU A CA 1
ATOM 2473 C C . LEU A 1 323 ? 3.929 -10.356 -11.681 1.00 63.38 323 LEU A C 1
ATOM 2475 O O . LEU A 1 323 ? 4.236 -11.539 -11.527 1.00 63.38 323 LEU A O 1
ATOM 2479 N N . SER A 1 324 ? 3.318 -9.642 -10.740 1.00 63.22 324 SER A N 1
ATOM 2480 C CA . SER A 1 324 ? 3.003 -10.110 -9.400 1.00 63.22 324 SER A CA 1
ATOM 2481 C C . SER A 1 324 ? 1.976 -11.242 -9.426 1.00 63.22 324 SER A C 1
ATOM 2483 O O . SER A 1 324 ? 0.830 -11.078 -9.864 1.00 63.22 324 SER A O 1
ATOM 2485 N N . LYS A 1 325 ? 2.368 -12.384 -8.847 1.00 57.34 325 LYS A N 1
ATOM 2486 C CA . LYS A 1 325 ? 1.526 -13.573 -8.637 1.00 57.34 325 LYS A CA 1
ATOM 2487 C C . LYS A 1 325 ? 0.675 -13.509 -7.365 1.00 57.34 325 LYS A C 1
ATOM 2489 O O . LYS A 1 325 ? 0.291 -14.553 -6.855 1.00 57.34 325 LYS A O 1
ATOM 2494 N N . LEU A 1 326 ? 0.375 -12.323 -6.826 1.00 53.28 326 LEU A N 1
ATOM 2495 C CA . LEU A 1 326 ? -0.674 -12.197 -5.806 1.00 53.28 326 LEU A CA 1
ATOM 2496 C C . LEU A 1 326 ? -2.019 -12.616 -6.432 1.00 53.28 326 LEU A C 1
ATOM 2498 O O . LEU A 1 326 ? -2.721 -11.775 -7.005 1.00 53.28 326 LEU A O 1
ATOM 2502 N N . SER A 1 327 ? -2.305 -13.919 -6.393 1.00 46.91 327 SER A N 1
ATOM 2503 C CA . SER A 1 327 ? -3.513 -14.619 -6.835 1.00 46.91 327 SER A CA 1
ATOM 2504 C C . SER A 1 327 ? -4.086 -15.379 -5.656 1.00 46.91 327 SER A C 1
ATOM 2506 O O . SER A 1 327 ? -3.327 -16.212 -5.105 1.00 46.91 327 SER A O 1
#

Radius of gyration: 19.92 Å; chains: 1; bounding box: 65×41×46 Å

Sequence (327 aa):
MGAEFTELEVLSYRQQLPLFPEIFNFQAVLPSSVAPFLVSPFSPDAKLAGGVATGAMIKLRLEIQKDGATFWVGAAVPEGTTDFSRCYIYFYPDTLPSDGGYKTFSGGTWTGLEKNYLQSLGAQMAAAKKMTLIVPYTTNASHNAKHNLFASLGVETLNDIMTAIQMEISRDPIAMAVGEAVKVQKRSLKAIGVASFSSGVNHLNRFVNNIGSSGLIREIIDFDGQHIRPGGRPLKPGSRSVHLTTPVLSGAVNWWITQNPHPLEAIKGSVPLDGSTRNPLAKPRGWIYIPSEAFSRVSADRTVGDETHDKIGRMMLWTMMLLSKLS

pLDDT: mean 74.52, std 19.34, range [28.66, 97.88]